Protein AF-A0A0C2H307-F1 (afdb_monomer_lite)

Organism: NCBI:txid51022

pLDDT: mean 78.3, std 20.63, range [37.03, 98.38]

Secondary structure (DSSP, 8-state):
------SSSS-----HHHHHHHHHHHHHHHHHHH--SSSS--EEEEE-SSS-EEEEE-TTGGGTS-HHHHHHHHHHHHHHHTTT-HHHHHHHHHHHHHHHHTTPPP-TTS-----GGG-S--------------TTSSSTT-TT------HHHHHHHHHHHHHHHHHHHHHHHHHHHHHHTTS-S---------

Foldseek 3Di:
DDDDPPPPPPPCPVVLVNVVVVQQVVLQVVCVVVVPDDQQQDKDWDDDLVHAIDMDGGPVLCVQQPPVNLVLLRVLLVVCSVVVNNVVSVVSSVVQSVCSVVVHDDDSPPPDPDDPPPPDDPPDPDDDPDPPPPPPVVPPPPVPDPDPPPPVVVVVVVVVVVVVVVVVVVVVVVVVCVVVVPPPPDPDDPDDDD

Radius of gyration: 28.11 Å; chains: 1; bounding box: 58×43×102 Å

Structure (mmCIF, N/CA/C/O backbone):
data_AF-A0A0C2H307-F1
#
_entry.id   AF-A0A0C2H307-F1
#
loop_
_atom_site.group_PDB
_atom_site.id
_atom_site.type_symbol
_atom_site.label_atom_id
_atom_site.label_alt_id
_atom_site.label_comp_id
_atom_site.label_asym_id
_atom_site.label_entity_id
_atom_site.label_seq_id
_atom_site.pdbx_PDB_ins_code
_atom_site.Cartn_x
_atom_site.Cartn_y
_atom_site.Cartn_z
_atom_site.occupancy
_atom_site.B_iso_or_equiv
_atom_site.auth_seq_id
_atom_site.auth_comp_id
_atom_site.auth_asym_id
_atom_site.auth_atom_id
_atom_site.pdbx_PDB_model_num
ATOM 1 N N . MET A 1 1 ? 17.566 -17.204 -50.836 1.00 41.00 1 MET A N 1
ATOM 2 C CA . MET A 1 1 ? 16.341 -16.483 -50.430 1.00 41.00 1 MET A CA 1
ATOM 3 C C . MET A 1 1 ? 16.545 -15.964 -49.011 1.00 41.00 1 MET A C 1
ATOM 5 O O . MET A 1 1 ? 16.668 -16.770 -48.102 1.00 41.00 1 MET A O 1
ATOM 9 N N . LYS A 1 2 ? 16.712 -14.645 -48.832 1.00 48.78 2 LYS A N 1
ATOM 10 C CA . LYS A 1 2 ? 16.877 -13.988 -47.522 1.00 48.78 2 LYS A CA 1
ATOM 11 C C . LYS A 1 2 ? 15.512 -13.445 -47.095 1.00 48.78 2 LYS A C 1
ATOM 13 O O . LYS A 1 2 ? 15.010 -12.527 -47.736 1.00 48.78 2 LYS A O 1
ATOM 18 N N . HIS A 1 3 ? 14.906 -14.026 -46.061 1.00 48.81 3 HIS A N 1
ATOM 19 C CA . HIS A 1 3 ? 13.667 -13.507 -45.484 1.00 48.81 3 HIS A CA 1
ATOM 20 C C . HIS A 1 3 ? 13.975 -12.272 -44.634 1.00 48.81 3 HIS A C 1
ATOM 22 O O . HIS A 1 3 ? 14.737 -12.325 -43.672 1.00 48.81 3 HIS A O 1
ATOM 28 N N . ASN A 1 4 ? 13.403 -11.147 -45.053 1.00 52.66 4 ASN A N 1
ATOM 29 C CA . ASN A 1 4 ? 13.568 -9.834 -44.454 1.00 52.66 4 ASN A CA 1
ATOM 30 C C . ASN A 1 4 ? 12.655 -9.739 -43.215 1.00 52.66 4 ASN A C 1
ATOM 32 O O . ASN A 1 4 ? 11.455 -9.504 -43.336 1.00 52.66 4 ASN A O 1
ATOM 36 N N . ALA A 1 5 ? 13.206 -9.988 -42.025 1.00 55.47 5 ALA A N 1
ATOM 37 C CA . ALA A 1 5 ? 12.484 -10.000 -40.746 1.00 55.47 5 ALA A CA 1
ATOM 38 C C . ALA A 1 5 ? 12.391 -8.605 -40.087 1.00 55.47 5 ALA A C 1
ATOM 40 O O . ALA A 1 5 ? 12.504 -8.473 -38.872 1.00 55.47 5 ALA A O 1
ATOM 41 N N . SER A 1 6 ? 12.214 -7.545 -40.878 1.00 56.59 6 SER A N 1
ATOM 42 C CA . SER A 1 6 ? 12.211 -6.149 -40.406 1.00 56.59 6 SER A CA 1
ATOM 43 C C . SER A 1 6 ? 10.823 -5.488 -40.386 1.00 56.59 6 SER A C 1
ATOM 45 O O . SER A 1 6 ? 10.706 -4.332 -39.993 1.00 56.59 6 SER A O 1
ATOM 47 N N . GLY A 1 7 ? 9.757 -6.210 -40.752 1.00 50.44 7 GLY A N 1
ATOM 48 C CA . GLY A 1 7 ? 8.417 -5.636 -40.948 1.00 50.44 7 GLY A CA 1
ATOM 49 C C . GLY A 1 7 ? 7.504 -5.520 -39.717 1.00 50.44 7 GLY A C 1
ATOM 50 O O . GLY A 1 7 ? 6.475 -4.862 -39.810 1.00 50.44 7 GLY A O 1
ATOM 51 N N . TRP A 1 8 ? 7.837 -6.120 -38.567 1.00 49.03 8 TRP A N 1
ATOM 52 C CA . TRP A 1 8 ? 6.886 -6.227 -37.439 1.00 49.03 8 TRP A CA 1
ATOM 53 C C . TRP A 1 8 ? 7.117 -5.248 -36.281 1.00 49.03 8 TRP A C 1
ATOM 55 O O . TRP A 1 8 ? 6.328 -5.218 -35.342 1.00 49.03 8 TRP A O 1
ATOM 65 N N . LYS A 1 9 ? 8.156 -4.404 -36.332 1.00 49.94 9 LYS A N 1
ATOM 66 C CA . LYS A 1 9 ? 8.445 -3.450 -35.242 1.00 49.94 9 LYS A CA 1
ATOM 67 C C . LYS A 1 9 ? 7.620 -2.154 -35.276 1.00 49.94 9 LYS A C 1
ATOM 69 O O . LYS A 1 9 ? 7.731 -1.366 -34.347 1.00 49.94 9 LYS A O 1
ATOM 74 N N . SER A 1 10 ? 6.801 -1.912 -36.302 1.00 49.22 10 SER A N 1
ATOM 75 C CA . SER A 1 10 ? 6.377 -0.539 -36.637 1.00 49.22 10 SER A CA 1
ATOM 76 C C . SER A 1 10 ? 4.890 -0.195 -36.447 1.00 49.22 10 SER A C 1
ATOM 78 O O . SER A 1 10 ? 4.431 0.782 -37.032 1.00 49.22 10 SER A O 1
ATOM 80 N N . TYR A 1 11 ? 4.134 -0.933 -35.624 1.00 48.53 11 TYR A N 1
ATOM 81 C CA . TYR A 1 11 ? 2.743 -0.556 -35.292 1.00 48.53 11 TYR A CA 1
ATOM 82 C C . TYR A 1 11 ? 2.396 -0.556 -33.799 1.00 48.53 11 TYR A C 1
ATOM 84 O O . TYR A 1 11 ? 1.239 -0.364 -33.443 1.00 48.53 11 TYR A O 1
ATOM 92 N N . PHE A 1 12 ? 3.382 -0.661 -32.905 1.00 53.06 12 PHE A N 1
ATOM 93 C CA . PHE A 1 12 ? 3.193 -0.231 -31.518 1.00 53.06 12 PHE A CA 1
ATOM 94 C C . PHE A 1 12 ? 3.571 1.251 -31.401 1.00 53.06 12 PHE A C 1
ATOM 96 O O . PHE A 1 12 ? 4.544 1.616 -30.746 1.00 53.06 12 PHE A O 1
ATOM 103 N N . PHE A 1 13 ? 2.766 2.134 -32.004 1.00 51.34 13 PHE A N 1
ATOM 104 C CA . PHE A 1 13 ? 2.576 3.467 -31.425 1.00 51.34 13 PHE A CA 1
ATOM 105 C C . PHE A 1 13 ? 1.814 3.250 -30.117 1.00 51.34 13 PHE A C 1
ATOM 107 O O . PHE A 1 13 ? 0.593 3.342 -30.028 1.00 51.34 13 PHE A O 1
ATOM 114 N N . ARG A 1 14 ? 2.578 2.807 -29.124 1.00 61.28 14 ARG A N 1
ATOM 115 C CA . ARG A 1 14 ? 2.173 2.522 -27.764 1.00 61.28 14 ARG A CA 1
ATOM 116 C C . ARG A 1 14 ? 1.764 3.867 -27.173 1.00 61.28 14 ARG A C 1
ATOM 118 O O . ARG A 1 14 ? 2.613 4.635 -26.731 1.00 61.28 14 ARG A O 1
ATOM 125 N N . ASN A 1 15 ? 0.480 4.206 -27.279 1.00 81.69 15 ASN A N 1
ATOM 126 C CA . ASN A 1 15 ? -0.050 5.423 -26.684 1.00 81.69 15 ASN A CA 1
ATOM 127 C C . ASN A 1 15 ? 0.291 5.363 -25.188 1.00 81.69 15 ASN A C 1
ATOM 129 O O . ASN A 1 15 ? -0.176 4.457 -24.495 1.00 81.69 15 ASN A O 1
ATOM 133 N N . LYS A 1 16 ? 1.158 6.264 -24.711 1.00 81.94 16 LYS A N 1
ATOM 134 C CA . LYS A 1 16 ? 1.668 6.238 -23.331 1.00 81.94 16 LYS A CA 1
ATOM 135 C C . LYS A 1 16 ? 0.526 6.203 -22.316 1.00 81.94 16 LYS A C 1
ATOM 137 O O . LYS A 1 16 ? 0.621 5.497 -21.316 1.00 81.94 16 LYS A O 1
ATOM 142 N N . ASP A 1 17 ? -0.592 6.852 -22.636 1.00 85.00 17 ASP A N 1
ATOM 143 C CA . ASP A 1 17 ? -1.797 6.821 -21.813 1.00 85.00 17 ASP A CA 1
ATOM 144 C C . ASP A 1 17 ? -2.400 5.420 -21.709 1.00 85.00 17 ASP A C 1
ATOM 146 O O . ASP A 1 17 ? -2.776 4.995 -20.623 1.00 85.00 17 ASP A O 1
ATOM 150 N N . THR A 1 18 ? -2.435 4.658 -22.805 1.00 87.31 18 THR A N 1
ATOM 151 C CA . THR A 1 18 ? -2.966 3.283 -22.788 1.00 87.31 18 THR A CA 1
ATOM 152 C C . THR A 1 18 ? -2.103 2.333 -21.965 1.00 87.31 18 THR A C 1
ATOM 154 O O . THR A 1 18 ? -2.646 1.483 -21.266 1.00 87.31 18 THR A O 1
ATOM 157 N N . VAL A 1 19 ? -0.776 2.496 -21.991 1.00 86.06 19 VAL A N 1
ATOM 158 C CA . VAL A 1 19 ? 0.138 1.702 -21.149 1.00 86.06 19 VAL A CA 1
ATOM 159 C C . VAL A 1 19 ? -0.054 2.050 -19.691 1.00 86.06 19 VAL A C 1
ATOM 161 O O . VAL A 1 19 ? -0.173 1.153 -18.867 1.00 86.06 19 VAL A O 1
ATOM 164 N N . ARG A 1 20 ? -0.121 3.349 -19.389 1.00 86.44 20 ARG A N 1
ATOM 165 C CA . ARG A 1 20 ? -0.337 3.841 -18.034 1.00 86.44 20 ARG A CA 1
ATOM 166 C C . ARG A 1 20 ? -1.638 3.289 -17.457 1.00 86.44 20 ARG A C 1
ATOM 168 O O . ARG A 1 20 ? -1.602 2.690 -16.392 1.00 86.44 20 ARG A O 1
ATOM 175 N N . ILE A 1 21 ? -2.743 3.405 -18.194 1.00 90.31 21 ILE A N 1
ATOM 176 C CA . ILE A 1 21 ? -4.053 2.887 -17.775 1.00 90.31 21 ILE A CA 1
ATOM 177 C C . ILE A 1 21 ? -4.007 1.364 -17.595 1.00 90.31 21 ILE A C 1
ATOM 179 O O . ILE A 1 21 ? -4.555 0.838 -16.628 1.00 90.31 21 ILE A O 1
ATOM 183 N N . ALA A 1 22 ? -3.348 0.637 -18.503 1.00 91.12 22 ALA A N 1
ATOM 184 C CA . ALA A 1 22 ? -3.227 -0.815 -18.401 1.00 91.12 22 ALA A CA 1
ATOM 185 C C . ALA A 1 22 ? -2.402 -1.245 -17.179 1.00 91.12 22 ALA A C 1
ATOM 187 O O . ALA A 1 22 ? -2.788 -2.186 -16.488 1.00 91.12 22 ALA A O 1
ATOM 188 N N . ALA A 1 23 ? -1.294 -0.559 -16.899 1.00 91.12 23 ALA A N 1
ATOM 189 C CA . ALA A 1 23 ? -0.432 -0.837 -15.758 1.00 91.12 23 ALA A CA 1
ATOM 190 C C . ALA A 1 23 ? -1.103 -0.484 -14.424 1.00 91.12 23 ALA A C 1
ATOM 192 O O . ALA A 1 23 ? -1.032 -1.272 -13.485 1.00 91.12 23 ALA A O 1
ATOM 193 N N . GLU A 1 24 ? -1.819 0.639 -14.362 1.00 92.00 24 GLU A N 1
ATOM 194 C CA . GLU A 1 24 ? -2.647 1.027 -13.215 1.00 92.00 24 GLU A CA 1
ATOM 195 C C . GLU A 1 2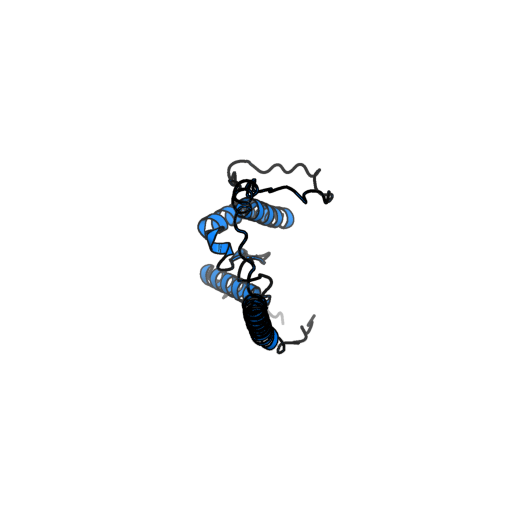4 ? -3.736 -0.022 -12.952 1.00 92.00 24 GLU A C 1
ATOM 197 O O . GLU A 1 24 ? -3.804 -0.598 -11.867 1.00 92.00 24 GLU A O 1
ATOM 202 N N . THR A 1 25 ? -4.498 -0.388 -13.990 1.00 94.56 25 THR A N 1
ATOM 203 C CA . THR A 1 25 ? -5.535 -1.431 -13.903 1.00 94.56 25 THR A CA 1
ATOM 204 C C . THR A 1 25 ? -4.949 -2.774 -13.461 1.00 94.56 25 THR A C 1
ATOM 206 O O . THR A 1 25 ? -5.569 -3.513 -12.691 1.00 94.56 25 THR A O 1
ATOM 209 N N . PHE A 1 26 ? -3.755 -3.116 -13.951 1.00 94.56 26 PHE A N 1
ATOM 210 C CA . PHE A 1 26 ? -3.048 -4.331 -13.569 1.00 94.56 26 PHE A CA 1
ATOM 211 C C . PHE A 1 26 ? -2.627 -4.300 -12.098 1.00 94.56 26 PHE A C 1
ATOM 213 O O . PHE A 1 26 ? -2.888 -5.270 -11.384 1.00 94.56 26 PHE A O 1
ATOM 220 N N . ALA A 1 27 ? -2.024 -3.203 -11.635 1.00 95.38 27 ALA A N 1
ATOM 221 C CA . ALA A 1 27 ? -1.602 -3.033 -10.250 1.00 95.38 27 ALA A CA 1
ATOM 222 C C . ALA A 1 27 ? -2.801 -3.104 -9.291 1.00 95.38 27 ALA A C 1
ATOM 224 O O . ALA A 1 27 ? -2.756 -3.852 -8.314 1.00 95.38 27 ALA A O 1
ATOM 225 N N . ASP A 1 28 ? -3.904 -2.428 -9.616 1.00 95.44 28 ASP A N 1
ATOM 226 C CA . ASP A 1 28 ? -5.144 -2.475 -8.836 1.00 95.44 28 ASP A CA 1
ATOM 227 C C . ASP A 1 28 ? -5.734 -3.884 -8.780 1.00 95.44 28 ASP A C 1
ATOM 229 O O . ASP A 1 28 ? -6.050 -4.399 -7.704 1.00 95.44 28 ASP A O 1
ATOM 233 N N . SER A 1 29 ? -5.826 -4.549 -9.934 1.00 96.19 29 SER A N 1
ATOM 234 C CA . SER A 1 29 ? -6.320 -5.926 -10.014 1.00 96.19 29 SER A CA 1
ATOM 235 C C . SER A 1 29 ? -5.439 -6.885 -9.213 1.00 96.19 29 SER A C 1
ATOM 237 O O . SER A 1 29 ? -5.943 -7.804 -8.568 1.00 96.19 29 SER A O 1
ATOM 239 N N . LEU A 1 30 ? -4.118 -6.696 -9.253 1.00 95.44 30 LEU A N 1
ATOM 240 C CA . LEU A 1 30 ? -3.167 -7.528 -8.527 1.00 95.44 30 LEU A CA 1
ATOM 241 C C . LEU A 1 30 ? -3.275 -7.303 -7.017 1.00 95.44 30 LEU A C 1
ATOM 243 O O . LEU A 1 30 ? -3.316 -8.283 -6.274 1.00 95.44 30 LEU A O 1
ATOM 247 N N . ARG A 1 31 ? -3.385 -6.048 -6.565 1.00 95.75 31 ARG A N 1
ATOM 248 C CA . ARG A 1 31 ? -3.567 -5.704 -5.149 1.00 95.75 31 ARG A CA 1
ATOM 249 C C . ARG A 1 31 ? -4.846 -6.331 -4.596 1.00 95.75 31 ARG A C 1
ATOM 251 O O . ARG A 1 31 ? -4.788 -7.072 -3.617 1.00 95.75 31 ARG A O 1
ATOM 258 N N . GLN A 1 32 ? -5.970 -6.138 -5.291 1.00 93.75 32 GLN A N 1
ATOM 259 C CA . GLN A 1 32 ? -7.265 -6.710 -4.904 1.00 93.75 32 GLN A CA 1
ATOM 260 C C . GLN A 1 32 ? -7.231 -8.241 -4.828 1.00 93.75 32 GLN A C 1
ATOM 262 O O . GLN A 1 32 ? -7.809 -8.826 -3.918 1.00 93.75 32 GLN A O 1
ATOM 267 N N . ARG A 1 33 ? -6.533 -8.904 -5.760 1.00 93.12 33 ARG A N 1
ATOM 268 C CA . ARG A 1 33 ? -6.399 -10.371 -5.762 1.00 93.12 33 ARG A CA 1
ATOM 269 C C . ARG A 1 33 ? -5.494 -10.894 -4.659 1.00 93.12 33 ARG A C 1
ATOM 271 O O . ARG A 1 33 ? -5.739 -11.982 -4.150 1.00 93.12 33 ARG A O 1
ATOM 278 N N . GLN A 1 34 ? -4.423 -10.174 -4.335 1.00 91.62 34 GLN A N 1
ATOM 279 C CA . GLN A 1 34 ? -3.518 -10.584 -3.265 1.00 91.62 34 GLN A CA 1
ATOM 280 C C . GLN A 1 34 ? -4.141 -10.378 -1.883 1.00 91.62 34 GLN A C 1
ATOM 282 O O . GLN A 1 34 ? -3.778 -11.117 -0.971 1.00 91.62 34 GLN A O 1
ATOM 287 N N . SER A 1 35 ? -5.049 -9.400 -1.746 1.00 89.00 35 SER A N 1
ATOM 288 C CA . SER A 1 35 ? -5.808 -9.102 -0.525 1.00 89.00 35 SER A CA 1
ATOM 289 C C . SER A 1 35 ? -4.932 -9.150 0.736 1.00 89.00 35 SER A C 1
ATOM 291 O O . SER A 1 35 ? -5.270 -9.811 1.721 1.00 89.00 35 SER A O 1
ATOM 293 N N . ARG A 1 36 ? -3.757 -8.506 0.685 1.00 89.75 36 ARG A N 1
ATOM 294 C CA . ARG A 1 36 ? -2.763 -8.578 1.769 1.00 89.75 36 ARG A CA 1
ATOM 295 C C . ARG A 1 36 ? -3.093 -7.649 2.931 1.00 89.75 36 ARG A C 1
ATOM 297 O O . ARG A 1 36 ? -2.684 -7.946 4.051 1.00 89.75 36 ARG A O 1
ATOM 304 N N . GLY A 1 37 ? -3.807 -6.558 2.668 1.00 86.38 37 GLY A N 1
ATOM 305 C CA . GLY A 1 37 ? -4.280 -5.635 3.696 1.00 86.38 37 GLY A CA 1
ATOM 306 C C . GLY A 1 37 ? -5.459 -6.176 4.501 1.00 86.38 37 GLY A C 1
ATOM 307 O O . GLY A 1 37 ? -6.305 -6.913 3.990 1.00 86.38 37 GLY A O 1
ATOM 308 N N . GLN A 1 38 ? -5.549 -5.762 5.763 1.00 88.31 38 GLN A N 1
ATOM 309 C CA . GLN A 1 38 ? -6.756 -5.902 6.568 1.00 88.31 38 GLN A CA 1
ATOM 310 C C . GLN A 1 38 ? -7.562 -4.609 6.448 1.00 88.31 38 GLN A C 1
ATOM 312 O O . GLN A 1 38 ? -7.144 -3.556 6.909 1.00 88.31 38 GLN A O 1
ATOM 317 N N . CYS A 1 39 ? -8.760 -4.688 5.867 1.00 89.31 39 CYS A N 1
ATOM 318 C CA . CYS A 1 39 ? -9.621 -3.519 5.644 1.00 89.31 39 CYS A CA 1
ATOM 319 C C . CYS A 1 39 ? -9.079 -2.512 4.613 1.00 89.31 39 CYS A C 1
ATOM 321 O O . CYS A 1 39 ? -9.347 -1.322 4.750 1.00 89.31 39 CYS A O 1
ATOM 323 N N . ASP A 1 40 ? -8.396 -2.979 3.560 1.00 91.12 40 ASP A N 1
ATOM 324 C CA . ASP A 1 40 ? -7.944 -2.113 2.455 1.00 91.12 40 ASP A CA 1
ATOM 325 C C . ASP A 1 40 ? -6.936 -1.038 2.931 1.00 91.12 40 ASP A C 1
ATOM 327 O O . ASP A 1 40 ? -6.970 0.121 2.505 1.00 91.12 40 ASP A O 1
ATOM 331 N N . ASP A 1 41 ? -6.072 -1.433 3.874 1.00 93.56 41 ASP A N 1
ATOM 332 C CA . ASP A 1 41 ? -4.955 -0.670 4.449 1.00 93.56 41 ASP A CA 1
ATOM 333 C C . ASP A 1 41 ? -3.596 -1.030 3.816 1.00 93.56 41 ASP A C 1
ATOM 335 O O . ASP A 1 41 ? -2.536 -0.680 4.336 1.00 93.56 41 ASP A O 1
ATOM 339 N N . ASP A 1 42 ? -3.615 -1.723 2.676 1.00 94.81 42 ASP A N 1
ATOM 340 C CA . ASP A 1 42 ? -2.423 -2.082 1.922 1.00 94.81 42 ASP A CA 1
ATOM 341 C C . ASP A 1 42 ? -2.088 -1.064 0.825 1.00 94.81 42 ASP A C 1
ATOM 343 O O . ASP A 1 42 ? -2.842 -0.142 0.495 1.00 94.81 42 ASP A O 1
ATOM 347 N N . LEU A 1 43 ? -0.889 -1.229 0.277 1.00 96.44 43 LEU A N 1
ATOM 348 C CA . LEU A 1 43 ? -0.440 -0.595 -0.950 1.00 96.44 43 LEU A CA 1
ATOM 349 C C . LEU A 1 43 ? 0.417 -1.586 -1.734 1.00 96.44 43 LEU A C 1
ATOM 351 O O . LEU A 1 43 ? 1.064 -2.461 -1.154 1.00 96.44 43 LEU A O 1
ATOM 355 N N . LEU A 1 44 ? 0.433 -1.439 -3.053 1.00 96.94 44 LEU A N 1
ATOM 356 C CA . LEU A 1 44 ? 1.235 -2.252 -3.956 1.00 96.94 44 LEU A CA 1
ATOM 357 C C . LEU A 1 44 ? 2.058 -1.334 -4.856 1.00 96.94 44 LEU A C 1
ATOM 359 O O . LEU A 1 44 ? 1.488 -0.536 -5.594 1.00 96.94 44 LEU A O 1
ATOM 363 N N . ILE A 1 45 ? 3.380 -1.496 -4.831 1.00 96.50 45 ILE A N 1
ATOM 364 C CA . ILE A 1 45 ? 4.291 -0.857 -5.786 1.00 96.50 45 ILE A CA 1
ATOM 365 C C . ILE A 1 45 ? 4.538 -1.849 -6.925 1.00 96.50 45 ILE A C 1
ATOM 367 O O . ILE A 1 45 ? 5.031 -2.956 -6.700 1.00 96.50 45 ILE A O 1
ATOM 371 N N . PHE A 1 46 ? 4.181 -1.458 -8.141 1.00 95.25 46 PHE A N 1
ATOM 372 C CA . PHE A 1 46 ? 4.415 -2.199 -9.370 1.00 95.25 46 PHE A CA 1
ATOM 373 C C . PHE A 1 46 ? 5.472 -1.473 -10.205 1.00 95.25 46 PHE A C 1
ATOM 375 O O . PHE A 1 46 ? 5.287 -0.320 -10.581 1.00 95.25 46 PHE A O 1
ATOM 382 N N . LEU A 1 47 ? 6.578 -2.156 -10.498 1.00 94.19 47 LEU A N 1
ATOM 383 C CA . LEU A 1 47 ? 7.678 -1.630 -11.302 1.00 94.19 47 LEU A CA 1
ATOM 384 C C . LEU A 1 47 ? 7.765 -2.404 -12.621 1.00 94.19 47 LEU A C 1
ATOM 386 O O . LEU A 1 47 ? 7.889 -3.630 -12.610 1.00 94.19 47 LEU A O 1
ATOM 390 N N . SER A 1 48 ? 7.748 -1.682 -13.742 1.00 90.94 48 SER A N 1
ATOM 391 C CA . SER A 1 48 ? 8.135 -2.206 -15.054 1.00 90.94 48 SER A CA 1
ATOM 392 C C . SER A 1 48 ? 9.529 -1.694 -15.397 1.00 90.94 48 SER A C 1
ATOM 394 O O . SER A 1 48 ? 9.756 -0.490 -15.352 1.00 90.94 48 SER A O 1
ATOM 396 N N . ALA A 1 49 ? 10.449 -2.592 -15.757 1.00 84.56 49 ALA A N 1
ATOM 397 C CA . ALA A 1 49 ? 11.824 -2.217 -16.100 1.00 84.56 49 ALA A CA 1
ATOM 398 C C . ALA A 1 49 ? 11.908 -1.290 -17.329 1.00 84.56 49 ALA A C 1
ATOM 400 O O . ALA A 1 49 ? 12.821 -0.481 -17.418 1.00 84.56 49 ALA A O 1
ATOM 401 N N . ASP A 1 50 ? 10.950 -1.392 -18.255 1.00 80.94 50 ASP A N 1
ATOM 402 C CA . ASP A 1 50 ? 10.985 -0.663 -19.531 1.00 80.94 50 ASP A CA 1
ATOM 403 C C . ASP A 1 50 ? 10.143 0.622 -19.539 1.00 80.94 50 ASP A C 1
ATOM 405 O O . ASP A 1 50 ? 10.284 1.447 -20.441 1.00 80.94 50 ASP A O 1
ATOM 409 N N . ASP A 1 51 ? 9.216 0.765 -18.591 1.00 76.50 51 ASP A N 1
ATOM 410 C CA . ASP A 1 51 ? 8.224 1.838 -18.607 1.00 76.50 51 ASP A CA 1
ATOM 411 C C . ASP A 1 51 ? 8.388 2.713 -17.352 1.00 76.50 51 ASP A C 1
ATOM 413 O O . ASP A 1 51 ? 9.309 3.523 -17.269 1.00 76.50 51 ASP A O 1
ATOM 417 N N . HIS A 1 52 ? 7.494 2.563 -16.375 1.00 85.31 52 HIS A N 1
ATOM 418 C CA . HIS A 1 52 ? 7.408 3.412 -15.193 1.00 85.31 52 HIS A CA 1
ATOM 419 C C . HIS A 1 52 ? 7.064 2.590 -13.946 1.00 85.31 52 HIS A C 1
ATOM 421 O O . HIS A 1 52 ? 6.908 1.365 -13.987 1.00 85.31 52 HIS A O 1
ATOM 427 N N . THR A 1 53 ? 6.963 3.290 -12.820 1.00 93.19 53 THR A N 1
ATOM 428 C CA . THR A 1 53 ? 6.526 2.722 -11.545 1.00 93.19 53 THR A CA 1
ATOM 429 C C . THR A 1 53 ? 5.114 3.198 -11.249 1.00 93.19 53 THR A C 1
ATOM 431 O O . THR A 1 53 ? 4.784 4.359 -11.485 1.00 93.19 53 THR A O 1
ATOM 434 N N . TRP A 1 54 ? 4.279 2.309 -10.726 1.00 94.56 54 TRP A N 1
ATOM 435 C CA . TRP A 1 54 ? 2.901 2.599 -10.347 1.00 94.56 54 TRP A CA 1
ATOM 436 C C . TRP A 1 54 ? 2.647 2.133 -8.924 1.00 94.56 54 TRP A C 1
ATOM 438 O O . TRP A 1 54 ? 3.107 1.065 -8.525 1.00 94.56 54 TRP A O 1
ATOM 448 N N . THR A 1 55 ? 1.869 2.905 -8.174 1.00 96.88 55 THR A N 1
ATOM 449 C CA . THR A 1 55 ? 1.486 2.555 -6.806 1.00 96.88 55 THR A CA 1
ATOM 450 C C . THR A 1 55 ? -0.031 2.458 -6.722 1.00 96.88 55 THR A C 1
ATOM 452 O O . THR A 1 55 ? -0.725 3.451 -6.915 1.00 96.88 55 THR A O 1
ATOM 455 N N . SER A 1 56 ? -0.546 1.267 -6.420 1.00 97.00 56 SER A N 1
ATOM 456 C CA . SER A 1 56 ? -1.959 1.049 -6.097 1.00 97.00 56 SER A CA 1
ATOM 457 C C . SER A 1 56 ? -2.163 1.185 -4.591 1.00 97.00 56 SER A C 1
ATOM 459 O O . SER A 1 56 ? -1.406 0.606 -3.808 1.00 97.00 56 SER A O 1
ATOM 461 N N . LEU A 1 57 ? -3.187 1.931 -4.179 1.00 96.75 57 LEU A N 1
ATOM 462 C CA . LEU A 1 57 ? -3.510 2.176 -2.775 1.00 96.75 57 LEU A CA 1
ATOM 463 C C . LEU A 1 57 ? -4.848 1.542 -2.392 1.00 96.75 57 LEU A C 1
ATOM 465 O O . LEU A 1 57 ? -5.819 1.593 -3.152 1.00 96.75 57 LEU A O 1
ATOM 469 N N . GLY A 1 58 ? -4.919 0.997 -1.180 1.00 95.69 58 GLY A N 1
ATOM 470 C CA . GLY A 1 58 ? -6.183 0.700 -0.520 1.00 95.69 58 GLY A CA 1
ATOM 471 C C . GLY A 1 58 ? -6.919 1.969 -0.072 1.00 95.69 58 GLY A C 1
ATOM 472 O O . GLY A 1 58 ? -6.318 3.025 0.152 1.00 95.69 58 GLY A O 1
ATOM 473 N N . ALA A 1 59 ? -8.242 1.889 0.055 1.00 93.94 59 ALA A N 1
ATOM 474 C CA . ALA A 1 59 ? -9.117 3.006 0.397 1.00 93.94 59 ALA A CA 1
ATOM 475 C C . ALA A 1 59 ? -8.818 3.624 1.772 1.00 93.94 59 ALA A C 1
ATOM 477 O O . ALA A 1 59 ? -9.083 4.813 1.974 1.00 93.94 59 ALA A O 1
ATOM 478 N N . VAL A 1 60 ? -8.282 2.852 2.725 1.00 93.12 60 VAL A N 1
ATOM 479 C CA . VAL A 1 60 ? -7.846 3.389 4.024 1.00 93.12 60 VAL A CA 1
ATOM 480 C C . VAL A 1 60 ? -6.507 4.101 3.870 1.00 93.12 60 VAL A C 1
ATOM 482 O O . VAL A 1 60 ? -6.376 5.246 4.302 1.00 93.12 60 VAL A O 1
ATOM 485 N N . THR A 1 61 ? -5.549 3.479 3.183 1.00 94.62 61 THR A N 1
ATOM 486 C CA . THR A 1 61 ? -4.215 4.039 2.919 1.00 94.62 61 THR A CA 1
ATOM 487 C C . THR A 1 61 ? -4.283 5.358 2.149 1.00 94.62 61 THR A C 1
ATOM 489 O O . THR A 1 61 ? -3.560 6.300 2.474 1.00 94.62 61 THR A O 1
ATOM 492 N N . LYS A 1 62 ? -5.214 5.478 1.192 1.00 95.75 62 LYS A N 1
ATOM 493 C CA . LYS A 1 62 ? -5.437 6.687 0.378 1.00 95.75 62 LYS A CA 1
ATOM 494 C C . LYS A 1 62 ? -5.799 7.937 1.196 1.00 95.75 62 LYS A C 1
ATOM 496 O O . LYS A 1 62 ? -5.665 9.058 0.715 1.00 95.75 62 LYS A O 1
ATOM 501 N N . ARG A 1 63 ? -6.228 7.774 2.453 1.00 92.69 63 ARG A N 1
ATOM 502 C CA . ARG A 1 63 ? -6.476 8.898 3.377 1.00 92.69 63 ARG A CA 1
ATOM 503 C C . ARG A 1 63 ? -5.189 9.537 3.898 1.00 92.69 63 ARG A C 1
ATOM 505 O O . ARG A 1 63 ? -5.218 10.693 4.304 1.00 92.69 63 ARG A O 1
ATOM 512 N N . TYR A 1 64 ? -4.095 8.779 3.909 1.00 93.69 64 TYR A N 1
ATOM 513 C CA . TYR A 1 64 ? -2.778 9.210 4.379 1.00 93.69 64 TYR A CA 1
ATOM 514 C C . TYR A 1 64 ? -1.833 9.503 3.212 1.00 93.69 64 TYR A C 1
ATOM 516 O O . TYR A 1 64 ? -1.030 10.429 3.279 1.00 93.69 64 TYR A O 1
ATOM 524 N N . LEU A 1 65 ? -1.951 8.729 2.131 1.00 95.75 65 LEU A N 1
ATOM 525 C CA . LEU A 1 65 ? -1.190 8.888 0.898 1.00 95.75 65 LEU A CA 1
ATOM 526 C C . LEU A 1 65 ? -2.128 9.398 -0.199 1.00 95.75 65 LEU A C 1
ATOM 528 O O . LEU A 1 65 ? -2.830 8.610 -0.829 1.00 95.75 65 LEU A O 1
ATOM 532 N N . SER A 1 66 ? -2.170 10.715 -0.411 1.00 94.56 66 SER A N 1
ATOM 533 C CA . SER A 1 66 ? -2.926 11.287 -1.529 1.00 94.56 66 SER A CA 1
ATOM 534 C C . SER A 1 66 ? -2.244 10.989 -2.86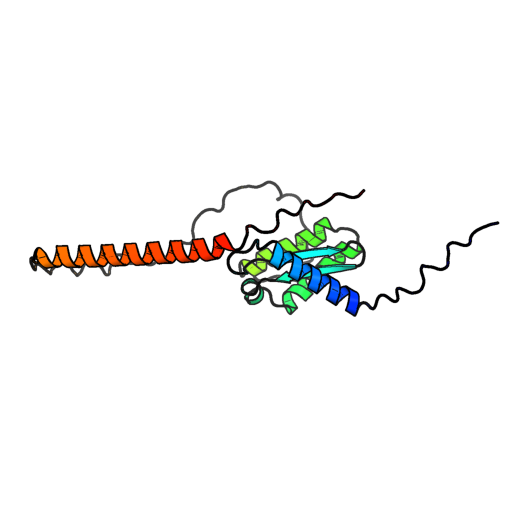7 1.00 94.56 66 SER A C 1
ATOM 536 O O . SER A 1 66 ? -1.032 10.761 -2.924 1.00 94.56 66 SER A O 1
ATOM 538 N N . ASP A 1 67 ? -3.014 11.040 -3.956 1.00 93.06 67 ASP A N 1
ATOM 539 C CA . ASP A 1 67 ? -2.497 10.807 -5.311 1.00 93.06 67 ASP A CA 1
ATOM 540 C C . ASP A 1 67 ? -1.366 11.805 -5.664 1.00 93.06 67 ASP A C 1
ATOM 542 O O . ASP A 1 67 ? -0.393 11.436 -6.325 1.00 93.06 67 ASP A O 1
ATOM 546 N N . ASP A 1 68 ? -1.425 13.035 -5.135 1.00 92.88 68 ASP A N 1
ATOM 547 C CA . ASP A 1 68 ? -0.373 14.053 -5.282 1.00 92.88 68 ASP A CA 1
ATOM 548 C C . ASP A 1 68 ? 0.933 13.642 -4.588 1.00 92.88 68 ASP A C 1
ATOM 550 O O . ASP A 1 68 ? 2.020 13.771 -5.154 1.00 92.88 68 ASP A O 1
ATOM 554 N N . VAL A 1 69 ? 0.837 13.110 -3.364 1.00 94.31 69 VAL A N 1
ATOM 555 C CA . VAL A 1 69 ? 1.998 12.650 -2.590 1.00 94.31 69 VAL A CA 1
ATOM 556 C C . VAL A 1 69 ? 2.625 11.425 -3.248 1.00 94.31 69 VAL A C 1
ATOM 558 O O . VAL A 1 69 ? 3.847 11.352 -3.376 1.00 94.31 69 VAL A O 1
ATOM 561 N N . VAL A 1 70 ? 1.802 10.484 -3.718 1.00 95.44 70 VAL A N 1
ATOM 562 C CA . VAL A 1 70 ? 2.274 9.326 -4.488 1.00 95.44 70 VAL A CA 1
ATOM 563 C C . VAL A 1 70 ? 3.003 9.776 -5.748 1.00 95.44 70 VAL A C 1
ATOM 565 O O . VAL A 1 70 ? 4.094 9.273 -6.017 1.00 95.44 70 VAL A O 1
ATOM 568 N N . SER A 1 71 ? 2.443 10.736 -6.484 1.00 93.69 71 SER A N 1
ATOM 569 C CA . SER A 1 71 ? 3.047 11.269 -7.708 1.00 93.69 71 SER A CA 1
ATOM 570 C C . SER A 1 71 ? 4.386 11.955 -7.427 1.00 93.69 71 SER A C 1
ATOM 572 O O . SER A 1 71 ? 5.354 11.717 -8.146 1.00 93.69 71 SER A O 1
ATOM 574 N N . ALA A 1 72 ? 4.485 12.734 -6.345 1.00 93.81 72 ALA A N 1
ATOM 575 C CA . ALA A 1 72 ? 5.730 13.388 -5.938 1.00 93.81 72 ALA A CA 1
ATOM 576 C C . ALA A 1 72 ? 6.823 12.381 -5.537 1.00 93.81 72 ALA A C 1
ATOM 578 O O . ALA A 1 72 ? 7.961 12.484 -5.992 1.00 93.81 72 ALA A O 1
ATOM 579 N N . VAL A 1 73 ? 6.479 11.374 -4.724 1.00 94.94 73 VAL A N 1
ATOM 580 C CA . VAL A 1 73 ? 7.418 10.305 -4.340 1.00 94.94 73 VAL A CA 1
ATOM 581 C C . VAL A 1 73 ? 7.868 9.513 -5.568 1.00 94.94 73 VAL A C 1
ATOM 583 O O . VAL A 1 73 ? 9.053 9.219 -5.707 1.00 94.94 73 VAL A O 1
ATOM 586 N N . THR A 1 74 ? 6.945 9.205 -6.481 1.00 94.75 74 THR A N 1
ATOM 587 C CA . THR A 1 74 ? 7.255 8.471 -7.715 1.00 94.75 74 THR A CA 1
ATOM 588 C C . THR A 1 74 ? 8.192 9.279 -8.610 1.00 94.75 74 THR A C 1
ATOM 590 O O . THR A 1 74 ? 9.214 8.749 -9.032 1.00 94.75 74 THR A O 1
ATOM 593 N N . SER A 1 75 ? 7.921 10.571 -8.819 1.00 93.56 75 SER A N 1
ATOM 594 C CA . SER A 1 75 ? 8.775 11.443 -9.638 1.00 93.56 75 SER A CA 1
ATOM 595 C C . SER A 1 75 ? 10.188 11.596 -9.063 1.00 93.56 75 SER A C 1
ATOM 597 O O . SER A 1 75 ? 11.169 11.589 -9.799 1.00 93.56 75 SER A O 1
ATOM 599 N N . ASN A 1 76 ? 10.336 11.643 -7.738 1.00 93.50 76 ASN A N 1
ATOM 600 C CA . ASN A 1 76 ? 11.665 11.645 -7.126 1.00 93.50 76 ASN A CA 1
ATOM 601 C C . ASN A 1 76 ? 12.395 10.302 -7.303 1.00 93.50 76 ASN A C 1
ATOM 603 O O . ASN A 1 76 ? 13.610 10.279 -7.525 1.00 93.50 76 ASN A O 1
ATOM 607 N N . ALA A 1 77 ? 11.661 9.188 -7.231 1.00 94.69 77 ALA A N 1
ATOM 608 C CA . ALA A 1 77 ? 12.204 7.852 -7.454 1.00 94.69 77 ALA A CA 1
ATOM 609 C C . ALA A 1 77 ? 12.663 7.635 -8.908 1.00 94.69 77 ALA A C 1
ATOM 611 O O . ALA A 1 77 ? 13.632 6.910 -9.131 1.00 94.69 77 ALA A O 1
ATOM 612 N N . GLU A 1 78 ? 12.035 8.303 -9.886 1.00 93.00 78 GLU A N 1
ATOM 613 C CA . GLU A 1 78 ? 12.420 8.237 -11.307 1.00 93.00 78 GLU A CA 1
ATOM 614 C C . GLU A 1 78 ? 13.896 8.576 -11.528 1.00 93.00 78 GLU A C 1
ATOM 616 O O . GLU A 1 78 ? 14.553 7.908 -12.319 1.00 93.00 78 GLU A O 1
ATOM 621 N N . SER A 1 79 ? 14.466 9.499 -10.747 1.00 93.25 79 SER A N 1
ATOM 622 C CA . SER A 1 79 ? 15.894 9.839 -10.839 1.00 93.25 79 SER A CA 1
ATOM 623 C C . SER A 1 79 ? 16.849 8.671 -10.535 1.00 93.25 79 SER A C 1
ATOM 625 O O . SER A 1 79 ? 18.001 8.679 -10.981 1.00 93.25 79 SER A O 1
ATOM 627 N N . TYR A 1 80 ? 16.397 7.670 -9.770 1.00 94.12 80 TYR A N 1
ATOM 628 C CA . TYR A 1 80 ? 17.130 6.424 -9.534 1.00 94.12 80 TYR A CA 1
ATOM 629 C C . TYR A 1 80 ? 16.896 5.428 -10.671 1.00 94.12 80 TYR A C 1
ATOM 631 O O . TYR A 1 80 ? 17.841 4.794 -11.135 1.00 94.12 80 TYR A O 1
ATOM 639 N N . PHE A 1 81 ? 15.659 5.329 -11.163 1.00 93.69 81 PHE A N 1
ATOM 640 C CA . PHE A 1 81 ? 15.305 4.430 -12.264 1.00 93.69 81 PHE A CA 1
ATOM 641 C C . PHE A 1 81 ? 15.977 4.823 -13.584 1.00 93.69 81 PHE A C 1
ATOM 643 O O . PHE A 1 81 ? 16.457 3.949 -14.298 1.00 93.69 81 PHE A O 1
ATOM 650 N N . GLU A 1 82 ? 16.131 6.120 -13.863 1.00 92.44 82 GLU A N 1
ATOM 651 C CA . GLU A 1 82 ? 16.895 6.630 -15.012 1.00 92.44 82 GLU A CA 1
ATOM 652 C C . GLU A 1 82 ? 18.376 6.217 -14.985 1.00 92.44 82 GLU A C 1
ATOM 654 O O . GLU A 1 82 ? 19.026 6.159 -16.027 1.00 92.44 82 GLU A O 1
ATOM 659 N N . LYS A 1 83 ? 18.916 5.911 -13.798 1.00 94.75 83 LYS A N 1
ATOM 660 C CA . LYS A 1 83 ? 20.291 5.424 -13.597 1.00 94.75 83 LYS A CA 1
ATOM 661 C C . LYS A 1 83 ? 20.373 3.897 -13.525 1.00 94.75 83 LYS A C 1
ATOM 663 O O . LYS A 1 83 ? 21.413 3.376 -13.134 1.00 94.75 83 LYS A O 1
ATOM 668 N N . GLU A 1 84 ? 19.279 3.202 -13.843 1.00 94.12 84 GLU A N 1
ATOM 669 C CA . GLU A 1 84 ? 19.117 1.750 -13.687 1.00 94.12 84 GLU A CA 1
ATOM 670 C C . GLU A 1 84 ? 19.298 1.263 -12.232 1.00 94.12 84 GLU A C 1
ATOM 672 O O . GLU A 1 84 ? 19.489 0.074 -11.970 1.00 94.12 84 GLU A O 1
ATOM 677 N N . ASP A 1 85 ? 19.190 2.166 -11.253 1.00 94.50 85 ASP A N 1
ATOM 678 C CA . ASP A 1 85 ? 19.328 1.865 -9.829 1.00 94.50 85 ASP A CA 1
ATOM 679 C C . ASP A 1 85 ? 17.962 1.568 -9.196 1.00 94.50 85 ASP A C 1
ATOM 681 O O . ASP A 1 85 ? 17.440 2.281 -8.331 1.00 94.50 85 ASP A O 1
ATOM 685 N N . TYR A 1 86 ? 17.345 0.486 -9.674 1.00 93.88 86 TYR A N 1
ATOM 686 C CA . TYR A 1 86 ? 15.998 0.089 -9.265 1.00 93.88 86 TYR A CA 1
ATOM 687 C C . TYR A 1 86 ? 15.884 -0.198 -7.768 1.00 93.88 86 TYR A C 1
ATOM 689 O O . TYR A 1 86 ? 14.855 0.093 -7.158 1.00 93.88 86 TYR A O 1
ATOM 697 N N . LEU A 1 87 ? 16.937 -0.754 -7.161 1.00 94.50 87 LEU A N 1
ATOM 698 C CA . LEU A 1 87 ? 16.939 -1.090 -5.742 1.00 94.50 87 LEU A CA 1
ATOM 699 C C . LEU A 1 87 ? 16.817 0.170 -4.882 1.00 94.50 87 LEU A C 1
ATOM 701 O O . LEU A 1 87 ? 15.963 0.214 -3.995 1.00 94.50 87 LEU A O 1
ATOM 705 N N . ASN A 1 88 ? 17.638 1.190 -5.151 1.00 95.56 88 ASN A N 1
ATOM 706 C CA . ASN A 1 88 ? 17.585 2.432 -4.386 1.00 95.56 88 ASN A CA 1
ATOM 707 C C . ASN A 1 88 ? 16.316 3.236 -4.691 1.00 95.56 88 ASN A C 1
ATOM 709 O O . ASN A 1 88 ? 15.753 3.817 -3.766 1.00 95.56 88 ASN A O 1
ATOM 713 N N . GLY A 1 89 ? 15.796 3.189 -5.923 1.00 94.81 89 GLY A N 1
ATOM 714 C CA . GLY A 1 89 ? 14.506 3.801 -6.261 1.00 94.81 89 GLY A CA 1
ATOM 715 C C . GLY A 1 89 ? 13.327 3.182 -5.500 1.00 94.81 89 GLY A C 1
ATOM 716 O O . GLY A 1 89 ? 12.568 3.899 -4.848 1.00 94.81 89 GLY A O 1
ATOM 717 N N . ILE A 1 90 ? 13.201 1.847 -5.490 1.00 95.38 90 ILE A N 1
ATOM 718 C CA . ILE A 1 90 ? 12.149 1.156 -4.718 1.00 95.38 90 ILE A CA 1
ATOM 719 C C . ILE A 1 90 ? 12.309 1.442 -3.227 1.00 95.38 90 ILE A C 1
ATOM 721 O O . ILE A 1 90 ? 11.330 1.729 -2.537 1.00 95.38 90 ILE A O 1
ATOM 725 N N . ARG A 1 91 ? 13.539 1.365 -2.716 1.00 95.50 91 ARG A N 1
ATOM 726 C CA . ARG A 1 91 ? 13.815 1.622 -1.305 1.00 95.50 91 ARG A CA 1
ATOM 727 C C . ARG A 1 91 ? 13.411 3.036 -0.901 1.00 95.50 91 ARG A C 1
ATOM 729 O O . ARG A 1 91 ? 12.732 3.195 0.107 1.00 95.50 91 ARG A O 1
ATOM 736 N N . TYR A 1 92 ? 13.756 4.032 -1.715 1.00 95.19 92 TYR A N 1
ATOM 737 C CA . TYR A 1 92 ? 13.340 5.415 -1.512 1.00 95.19 92 TYR A CA 1
ATOM 738 C C . TYR A 1 92 ? 11.814 5.543 -1.411 1.00 95.19 92 TYR A C 1
ATOM 740 O O . TYR A 1 92 ? 11.312 6.207 -0.501 1.00 95.19 92 TYR A O 1
ATOM 748 N N . MET A 1 93 ? 11.066 4.876 -2.299 1.00 96.31 93 MET A N 1
ATOM 749 C CA . MET A 1 93 ? 9.600 4.879 -2.246 1.00 96.31 93 MET A CA 1
ATOM 750 C C . MET A 1 93 ? 9.075 4.244 -0.953 1.00 96.31 93 MET A C 1
ATOM 752 O O . MET A 1 93 ? 8.216 4.824 -0.291 1.00 96.31 93 MET A O 1
ATOM 756 N N . VAL A 1 94 ? 9.607 3.079 -0.566 1.00 96.31 94 VAL A N 1
ATOM 757 C CA . VAL A 1 94 ? 9.197 2.357 0.651 1.00 96.31 94 VAL A CA 1
ATOM 758 C C . VAL A 1 94 ? 9.471 3.181 1.908 1.00 96.31 94 VAL A C 1
ATOM 760 O O . VAL A 1 94 ? 8.585 3.306 2.759 1.00 96.31 94 VAL A O 1
ATOM 763 N N . ASP A 1 95 ? 10.659 3.771 2.018 1.00 95.81 95 ASP A N 1
ATOM 764 C CA . ASP A 1 95 ? 11.040 4.598 3.164 1.00 95.81 95 ASP A CA 1
ATOM 765 C C . ASP A 1 95 ? 10.168 5.864 3.222 1.00 95.81 95 ASP A C 1
ATOM 767 O O . ASP A 1 95 ? 9.620 6.190 4.277 1.00 95.81 95 ASP A O 1
ATOM 771 N N . SER A 1 96 ? 9.924 6.513 2.077 1.00 95.50 96 SER A N 1
ATOM 772 C CA . SER A 1 96 ? 9.062 7.700 1.983 1.00 95.50 96 SER A CA 1
ATOM 773 C C . SER A 1 96 ? 7.622 7.414 2.412 1.00 95.50 96 SER A C 1
ATOM 775 O O . SER A 1 96 ? 7.067 8.136 3.243 1.00 95.50 96 SER A O 1
ATOM 777 N N . TYR A 1 97 ? 7.012 6.343 1.894 1.00 96.12 97 TYR A N 1
ATOM 778 C CA . TYR A 1 97 ? 5.660 5.947 2.293 1.00 96.12 97 TYR A CA 1
ATOM 779 C C . TYR A 1 97 ? 5.599 5.552 3.768 1.00 96.12 97 TYR A C 1
ATOM 781 O O . TYR A 1 97 ? 4.642 5.906 4.450 1.00 96.12 97 TYR A O 1
ATOM 789 N N . THR A 1 98 ? 6.629 4.885 4.293 1.00 95.69 98 THR A N 1
ATOM 790 C CA . THR A 1 98 ? 6.695 4.514 5.713 1.00 95.69 98 THR A CA 1
ATOM 791 C C . THR A 1 98 ? 6.723 5.746 6.617 1.00 95.69 98 THR A C 1
ATOM 793 O O . THR A 1 98 ? 5.989 5.794 7.603 1.00 95.69 98 THR A O 1
ATOM 796 N N . THR A 1 99 ? 7.532 6.753 6.286 1.00 94.25 99 THR A N 1
ATOM 797 C CA . THR A 1 99 ? 7.605 8.028 7.020 1.00 94.25 99 THR A CA 1
ATOM 798 C C . THR A 1 99 ? 6.259 8.757 7.002 1.00 94.25 99 THR A C 1
ATOM 800 O O . THR A 1 99 ? 5.753 9.161 8.050 1.00 94.25 99 THR A O 1
ATOM 803 N N . LEU A 1 100 ? 5.614 8.833 5.835 1.00 94.06 100 LEU A N 1
ATOM 804 C CA . LEU A 1 100 ? 4.293 9.451 5.689 1.00 94.06 100 LEU A CA 1
ATOM 805 C C . LEU A 1 100 ? 3.207 8.716 6.487 1.00 94.06 100 LEU A C 1
ATOM 807 O O . LEU A 1 100 ? 2.403 9.350 7.167 1.00 94.06 100 LEU A O 1
ATOM 811 N N . LEU A 1 101 ? 3.203 7.380 6.464 1.00 94.12 101 LEU A N 1
ATOM 812 C CA . LEU A 1 101 ? 2.249 6.564 7.221 1.00 94.12 101 LEU A CA 1
ATOM 813 C C . LEU A 1 101 ? 2.465 6.647 8.740 1.00 94.12 101 LEU A C 1
ATOM 815 O O . LEU A 1 101 ? 1.518 6.455 9.501 1.00 94.12 101 LEU A O 1
ATOM 819 N N . LYS A 1 102 ? 3.678 6.980 9.198 1.00 94.69 102 LYS A N 1
ATOM 820 C CA . LYS A 1 102 ? 3.955 7.311 10.607 1.00 94.69 102 LYS A CA 1
ATOM 821 C C . LYS A 1 102 ? 3.465 8.709 11.008 1.00 94.69 102 LYS A C 1
ATOM 823 O O . LYS A 1 102 ? 3.469 9.023 12.196 1.00 94.69 102 LYS A O 1
ATOM 828 N N . GLY A 1 103 ? 3.031 9.532 10.050 1.00 91.62 103 GLY A N 1
ATOM 829 C CA . GLY A 1 103 ? 2.628 10.922 10.275 1.00 91.62 103 GLY A CA 1
ATOM 830 C C . GLY A 1 103 ? 3.806 11.893 10.392 1.00 91.62 103 GLY A C 1
ATOM 831 O O . GLY A 1 103 ? 3.636 13.003 10.894 1.00 91.62 103 GLY A O 1
ATOM 832 N N . GLU A 1 104 ? 5.000 11.485 9.960 1.00 92.62 104 GLU A N 1
ATOM 833 C CA . GLU A 1 104 ? 6.192 12.330 9.962 1.00 92.62 104 GLU A CA 1
ATOM 834 C C . GLU A 1 104 ? 6.238 13.197 8.685 1.00 92.62 104 GLU A C 1
ATOM 836 O O . GLU A 1 104 ? 5.837 12.742 7.608 1.00 92.62 104 GLU A O 1
ATOM 841 N N . PRO A 1 105 ? 6.708 14.457 8.765 1.00 89.12 105 PRO A N 1
ATOM 842 C CA . PRO A 1 105 ? 6.801 15.321 7.595 1.00 89.12 105 PRO A CA 1
ATOM 843 C C . PRO A 1 105 ? 7.888 14.820 6.636 1.00 89.12 105 PRO A C 1
ATOM 845 O O . PRO A 1 105 ? 9.045 14.643 7.018 1.00 89.12 105 PRO A O 1
ATOM 848 N N . LEU A 1 106 ? 7.530 14.635 5.365 1.00 85.31 106 LEU A N 1
ATOM 849 C CA . LEU A 1 106 ? 8.471 14.224 4.328 1.00 85.31 106 LEU A CA 1
ATOM 850 C C . LEU A 1 106 ? 9.281 15.433 3.839 1.00 85.31 106 LEU A C 1
ATOM 852 O O . LEU A 1 106 ? 8.725 16.382 3.283 1.00 85.31 106 LEU A O 1
ATOM 856 N N . ASN A 1 107 ? 10.604 15.400 4.013 1.00 82.06 107 ASN A N 1
ATOM 857 C CA . ASN A 1 107 ? 11.482 16.439 3.482 1.00 82.06 107 ASN A CA 1
ATOM 858 C C . ASN A 1 107 ? 11.919 16.082 2.052 1.00 82.06 107 ASN A C 1
ATOM 860 O O . ASN A 1 107 ? 12.872 15.338 1.837 1.00 82.06 107 ASN A O 1
ATOM 864 N N . LEU A 1 108 ? 11.189 16.601 1.064 1.00 74.62 108 LEU A N 1
ATOM 865 C CA . LEU A 1 108 ? 11.454 16.359 -0.360 1.00 74.62 108 LEU A CA 1
ATOM 866 C C . LEU A 1 108 ? 12.714 17.085 -0.875 1.00 74.62 108 LEU A C 1
ATOM 868 O O . LEU A 1 108 ? 13.208 16.750 -1.946 1.00 74.62 108 LEU A O 1
ATOM 872 N N . ASN A 1 109 ? 13.244 18.053 -0.116 1.00 68.69 109 ASN A N 1
ATOM 873 C CA . ASN A 1 109 ? 14.370 18.898 -0.532 1.00 68.69 109 ASN A CA 1
ATOM 874 C C . ASN A 1 109 ? 15.739 18.397 -0.058 1.00 68.69 109 ASN A C 1
ATOM 876 O O . ASN A 1 109 ? 16.768 18.889 -0.524 1.00 68.69 109 ASN A O 1
ATOM 880 N N . SER A 1 110 ? 15.792 17.455 0.884 1.00 60.25 110 SER A N 1
ATOM 881 C CA . SER A 1 110 ? 17.062 16.875 1.310 1.00 60.25 110 SER A CA 1
ATOM 882 C C . SER A 1 110 ? 17.476 15.812 0.301 1.00 60.25 110 SER A C 1
ATOM 884 O O . SER A 1 110 ? 16.902 14.727 0.282 1.00 60.25 110 SER A O 1
ATOM 886 N N . GLY A 1 111 ? 18.461 16.123 -0.546 1.00 53.06 111 GLY A N 1
ATOM 887 C CA . GLY A 1 111 ? 19.132 15.123 -1.373 1.00 53.06 111 GLY A CA 1
ATOM 888 C C . GLY A 1 111 ? 19.595 13.964 -0.490 1.00 53.06 111 GLY A C 1
ATOM 889 O O . GLY A 1 111 ? 20.414 14.150 0.410 1.00 53.06 111 GLY A O 1
ATOM 890 N N . TRP A 1 112 ? 19.010 12.789 -0.699 1.00 52.22 112 TRP A N 1
ATOM 891 C CA . TRP A 1 112 ? 19.227 11.613 0.134 1.00 52.22 112 TRP A CA 1
ATOM 892 C C . TRP A 1 112 ? 20.618 11.027 -0.143 1.00 52.22 112 TRP A C 1
ATOM 894 O O . TRP A 1 112 ? 20.796 10.212 -1.044 1.00 52.22 112 TRP A O 1
ATOM 904 N N . SER A 1 113 ? 21.620 11.460 0.625 1.00 42.44 113 SER A N 1
ATOM 905 C CA . SER A 1 113 ? 22.910 10.772 0.742 1.00 42.44 113 SER A CA 1
ATOM 906 C C . SER A 1 113 ? 22.772 9.710 1.828 1.00 42.44 113 SER A C 1
ATOM 908 O O . SER A 1 113 ? 22.844 10.022 3.014 1.00 42.44 113 SER A O 1
ATOM 910 N N . PHE A 1 114 ? 22.493 8.467 1.435 1.00 51.34 114 PHE A N 1
ATOM 911 C CA . PHE A 1 114 ? 22.328 7.364 2.379 1.00 51.34 114 PHE A CA 1
ATOM 912 C C . PHE A 1 114 ? 23.700 6.797 2.769 1.00 51.34 114 PHE A C 1
ATOM 914 O O . PHE A 1 114 ? 24.336 6.100 1.977 1.00 51.34 114 PHE A O 1
ATOM 921 N N . ASP A 1 115 ? 24.147 7.073 3.996 1.00 42.34 115 ASP A N 1
ATOM 922 C CA . ASP A 1 115 ? 25.242 6.326 4.616 1.00 42.34 115 ASP A CA 1
ATOM 923 C C . ASP A 1 115 ? 24.769 4.887 4.869 1.00 42.34 115 ASP A C 1
ATOM 925 O O . ASP A 1 115 ? 23.852 4.620 5.644 1.00 42.34 115 ASP A O 1
ATOM 929 N N . LEU A 1 116 ? 25.399 3.933 4.184 1.00 44.75 116 LEU A N 1
ATOM 930 C CA . LEU A 1 116 ? 25.055 2.505 4.146 1.00 44.75 116 LEU A CA 1
ATOM 931 C C . LEU A 1 116 ? 25.225 1.748 5.482 1.00 44.75 116 LEU A C 1
ATOM 933 O O . LEU A 1 116 ? 25.220 0.518 5.493 1.00 44.75 116 LEU A O 1
ATOM 937 N N . GLN A 1 117 ? 25.364 2.433 6.617 1.00 47.19 117 GLN A N 1
ATOM 938 C CA . GLN A 1 117 ? 25.776 1.804 7.873 1.00 47.19 117 GLN A CA 1
ATOM 939 C C . GLN A 1 117 ? 24.627 1.325 8.779 1.00 47.19 117 GLN A C 1
ATOM 941 O O . GLN A 1 117 ? 24.889 0.750 9.833 1.00 47.19 117 GLN A O 1
ATOM 946 N N . GLU A 1 118 ? 23.363 1.460 8.364 1.00 45.97 118 GLU A N 1
ATOM 947 C CA . GLU A 1 118 ? 22.204 1.151 9.223 1.00 45.97 118 GLU A CA 1
ATOM 948 C C . GLU A 1 118 ? 21.299 0.001 8.729 1.00 45.97 118 GLU A C 1
ATOM 950 O O . GLU A 1 118 ? 20.117 -0.061 9.054 1.00 45.97 118 GLU A O 1
ATOM 955 N N . ILE A 1 119 ? 21.836 -0.959 7.963 1.00 45.31 119 ILE A N 1
ATOM 956 C CA . ILE A 1 119 ? 21.104 -2.189 7.591 1.00 45.31 119 ILE A CA 1
ATOM 957 C C . ILE A 1 119 ? 21.729 -3.413 8.259 1.00 45.31 119 ILE A C 1
ATOM 959 O O . ILE A 1 119 ? 22.228 -4.321 7.602 1.00 45.31 119 ILE A O 1
ATOM 963 N N . LEU A 1 120 ? 21.658 -3.467 9.587 1.00 42.19 120 LEU A N 1
ATOM 964 C CA . LEU A 1 120 ? 21.460 -4.737 10.284 1.00 42.19 120 LEU A CA 1
ATOM 965 C C . LEU A 1 120 ? 20.375 -4.553 11.356 1.00 42.19 120 LEU A C 1
ATOM 967 O O . LEU A 1 120 ? 20.324 -3.518 12.020 1.00 42.19 120 LEU A O 1
ATOM 971 N N . PRO A 1 121 ? 19.475 -5.537 11.524 1.00 47.78 121 PRO A N 1
ATOM 972 C CA . PRO A 1 121 ? 18.208 -5.339 12.206 1.00 47.78 121 PRO A CA 1
ATOM 973 C C . PRO A 1 121 ? 18.399 -5.372 13.723 1.00 47.78 121 PRO A C 1
ATOM 975 O O . PRO A 1 121 ? 18.396 -6.440 14.338 1.00 47.78 121 PRO A O 1
ATOM 978 N N . SER A 1 122 ? 18.477 -4.206 14.365 1.00 37.03 122 SER A N 1
ATOM 979 C CA . SER A 1 122 ? 18.202 -4.121 15.800 1.00 37.03 122 SER A CA 1
ATOM 980 C C . SER A 1 122 ? 16.698 -4.042 16.027 1.00 37.03 122 SER A C 1
ATOM 982 O O . SER A 1 122 ? 16.069 -2.991 16.109 1.00 37.03 122 SER A O 1
ATOM 984 N N . ARG A 1 123 ? 16.127 -5.237 16.148 1.00 49.34 123 ARG A N 1
ATOM 985 C CA . ARG A 1 123 ? 14.846 -5.548 16.773 1.00 49.34 123 ARG A CA 1
ATOM 986 C C . ARG A 1 123 ? 14.787 -4.962 18.198 1.00 49.34 123 ARG A C 1
ATOM 988 O O . ARG A 1 123 ? 14.952 -5.724 19.140 1.00 49.34 123 ARG A O 1
ATOM 995 N N . LYS A 1 124 ? 14.558 -3.655 18.392 1.00 45.84 124 LYS A N 1
ATOM 996 C CA . LYS A 1 124 ? 14.225 -3.064 19.709 1.00 45.84 124 LYS A CA 1
ATOM 997 C C . LYS A 1 124 ? 13.508 -1.709 19.622 1.00 45.84 124 LYS A C 1
ATOM 999 O O . LYS A 1 124 ? 14.027 -0.747 20.151 1.00 45.84 124 LYS A O 1
ATOM 1004 N N . TYR A 1 125 ? 12.284 -1.644 19.100 1.00 45.53 125 TYR A N 1
ATOM 1005 C CA . TYR A 1 125 ? 11.322 -0.629 19.573 1.00 45.53 125 TYR A CA 1
ATOM 1006 C C . TYR A 1 125 ? 9.921 -1.233 19.675 1.00 45.53 125 TYR A C 1
ATOM 1008 O O . TYR A 1 125 ? 8.969 -0.813 19.029 1.00 45.53 125 TYR A O 1
ATOM 1016 N N . ALA A 1 126 ? 9.807 -2.252 20.528 1.00 49.03 126 ALA A N 1
ATOM 1017 C CA . ALA A 1 126 ? 8.589 -2.422 21.295 1.00 49.03 126 ALA A CA 1
ATOM 1018 C C . ALA A 1 126 ? 8.654 -1.459 22.488 1.00 49.03 126 ALA A C 1
ATOM 1020 O O . ALA A 1 126 ? 9.692 -1.338 23.138 1.00 49.03 126 ALA A O 1
ATOM 1021 N N . THR A 1 127 ? 7.499 -0.882 22.806 1.00 46.88 127 THR A N 1
ATOM 1022 C CA . THR A 1 127 ? 7.163 -0.127 24.022 1.00 46.88 127 THR A CA 1
ATOM 1023 C C . THR A 1 127 ? 7.564 1.350 24.025 1.00 46.88 127 THR A C 1
ATOM 1025 O O . THR A 1 127 ? 8.722 1.704 24.203 1.00 46.88 127 THR A O 1
ATOM 1028 N N . LYS A 1 128 ? 6.565 2.240 23.934 1.00 50.47 128 LYS A N 1
ATOM 1029 C CA . LYS A 1 128 ? 6.033 2.976 25.103 1.00 50.47 128 LYS A CA 1
ATOM 1030 C C . LYS A 1 128 ? 5.196 4.188 24.664 1.00 50.47 128 LYS A C 1
ATOM 1032 O O . LYS A 1 128 ? 5.485 5.315 25.042 1.00 50.47 128 LYS A O 1
ATOM 1037 N N . PHE A 1 129 ? 4.102 3.957 23.941 1.00 42.81 129 PHE A N 1
ATOM 1038 C CA . PHE A 1 129 ? 2.976 4.891 24.000 1.00 42.81 129 PHE A CA 1
ATOM 1039 C C . PHE A 1 129 ? 2.099 4.460 25.179 1.00 42.81 129 PHE A C 1
ATOM 1041 O O . PHE A 1 129 ? 1.230 3.602 25.050 1.00 42.81 129 PHE A O 1
ATOM 1048 N N . ARG A 1 130 ? 2.407 4.984 26.372 1.00 40.22 130 ARG A N 1
ATOM 1049 C CA . ARG A 1 130 ? 1.436 5.024 27.470 1.00 40.22 130 ARG A CA 1
ATOM 1050 C C . ARG A 1 130 ? 0.598 6.280 27.256 1.00 40.22 130 ARG A C 1
ATOM 1052 O O . ARG A 1 130 ? 1.134 7.366 27.471 1.00 40.22 130 ARG A O 1
ATOM 1059 N N . PRO A 1 131 ? -0.682 6.187 26.881 1.00 43.62 131 PRO A N 1
ATOM 1060 C CA . PRO A 1 131 ? -1.579 7.282 27.176 1.00 43.62 131 PRO A CA 1
ATOM 1061 C C . PRO A 1 131 ? -1.753 7.306 28.703 1.00 43.62 131 PRO A C 1
ATOM 1063 O O . PRO A 1 131 ? -2.261 6.359 29.304 1.00 43.62 131 PRO A O 1
ATOM 1066 N N . SER A 1 132 ? -1.222 8.354 29.334 1.00 44.75 132 SER A N 1
ATOM 1067 C CA . SER A 1 132 ? -1.381 8.644 30.760 1.00 44.75 132 SER A CA 1
ATOM 1068 C C . SER A 1 132 ? -2.812 9.117 31.002 1.00 44.75 132 SER A C 1
ATOM 1070 O O . SER A 1 132 ? -3.073 10.304 31.145 1.00 44.75 132 SER A O 1
ATOM 1072 N N . TRP A 1 133 ? -3.756 8.183 30.964 1.00 48.34 133 TRP A N 1
ATOM 1073 C CA . TRP A 1 133 ? -5.076 8.380 31.540 1.00 48.34 133 TRP A CA 1
ATOM 1074 C C . TRP A 1 133 ? -5.001 7.843 32.967 1.00 48.34 133 TRP A C 1
ATOM 1076 O O . TRP A 1 133 ? -5.152 6.641 33.189 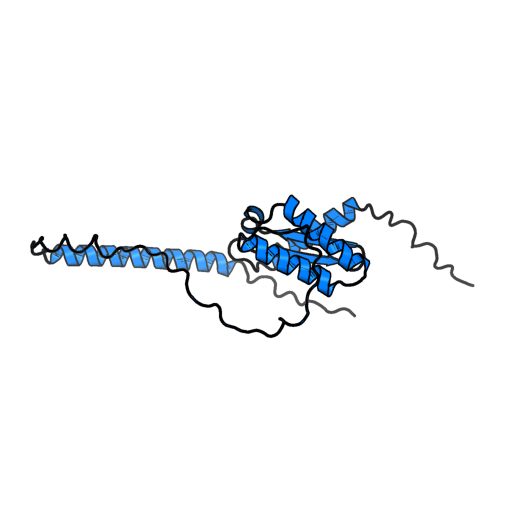1.00 48.34 133 TRP A O 1
ATOM 1086 N N . ASP A 1 134 ? -4.716 8.724 33.927 1.00 49.66 134 ASP A N 1
ATOM 1087 C CA . ASP A 1 134 ? -4.860 8.439 35.355 1.00 49.66 134 ASP A CA 1
ATOM 1088 C C . ASP A 1 134 ? -6.352 8.258 35.671 1.00 49.66 134 ASP A C 1
ATOM 1090 O O . ASP A 1 134 ? -7.050 9.153 36.133 1.00 49.66 134 ASP A O 1
ATOM 1094 N N . PHE A 1 135 ? -6.871 7.069 35.362 1.00 49.97 135 PHE A N 1
ATOM 1095 C CA . PHE A 1 135 ? -8.254 6.663 35.622 1.00 49.97 135 PHE A CA 1
ATOM 1096 C C . PHE A 1 135 ? -8.449 6.167 37.069 1.00 49.97 135 PHE A C 1
ATOM 1098 O O . PHE A 1 135 ? -9.505 5.640 37.417 1.00 49.97 135 PHE A O 1
ATOM 1105 N N . HIS A 1 136 ? -7.425 6.286 37.923 1.00 48.09 136 HIS A N 1
ATOM 1106 C CA . HIS A 1 136 ? -7.461 5.755 39.286 1.00 48.09 136 HIS A CA 1
ATOM 1107 C C . HIS A 1 136 ? -8.166 6.648 40.311 1.00 48.09 136 HIS A C 1
ATOM 1109 O O . HIS A 1 136 ? -8.650 6.111 41.305 1.00 48.09 136 HIS A O 1
ATOM 1115 N N . ASP A 1 137 ? -8.362 7.939 40.042 1.00 51.38 137 ASP A N 1
ATOM 1116 C CA . ASP A 1 137 ? -8.989 8.835 41.027 1.00 51.38 137 ASP A CA 1
ATOM 1117 C C . ASP A 1 137 ? -10.517 8.935 40.938 1.00 51.38 137 ASP A C 1
ATOM 1119 O O . ASP A 1 137 ? -11.152 9.473 41.843 1.00 51.38 137 ASP A O 1
ATOM 1123 N N . TYR A 1 138 ? -11.157 8.355 39.916 1.00 50.84 138 TYR A N 1
ATOM 1124 C CA . TYR A 1 138 ? -12.625 8.391 39.824 1.00 50.84 138 TYR A CA 1
ATOM 1125 C C . TYR A 1 138 ? -13.327 7.250 40.579 1.00 50.84 138 TYR A C 1
ATOM 1127 O O . TYR A 1 138 ? -14.525 7.327 40.841 1.00 50.84 138 TYR A O 1
ATOM 1135 N N . PHE A 1 139 ? -12.602 6.190 40.961 1.00 50.44 139 PHE A N 1
ATOM 1136 C CA . PHE A 1 139 ? -13.208 4.989 41.556 1.00 50.44 139 PHE A CA 1
ATOM 1137 C C . PHE A 1 139 ? -13.127 4.901 43.085 1.00 50.44 139 PHE A C 1
ATOM 1139 O O . PHE A 1 139 ? -13.800 4.053 43.671 1.00 50.44 139 PHE A O 1
ATOM 1146 N N . GLN A 1 140 ? -12.369 5.770 43.762 1.00 49.34 140 GLN A N 1
ATOM 1147 C CA . GLN A 1 140 ? -12.232 5.692 45.224 1.00 49.34 140 GLN A CA 1
ATOM 1148 C C . GLN A 1 140 ? -13.356 6.374 46.019 1.00 49.34 140 GLN A C 1
ATOM 1150 O O . GLN A 1 140 ? -13.409 6.209 47.234 1.00 49.34 140 GLN A O 1
ATOM 1155 N N . ASN A 1 1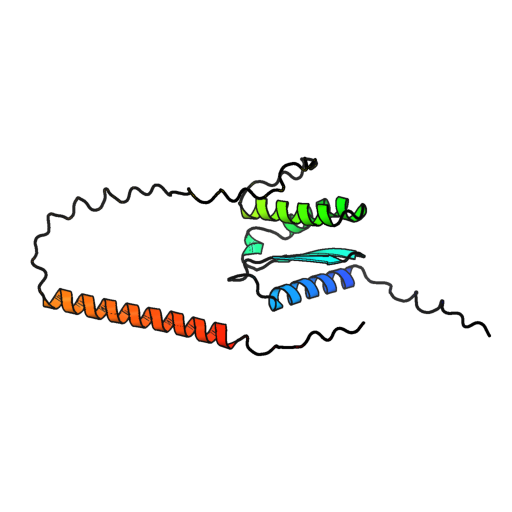41 ? -14.306 7.056 45.367 1.00 44.81 141 ASN A N 1
ATOM 1156 C CA . ASN A 1 141 ? -15.402 7.752 46.059 1.00 44.81 141 ASN A CA 1
ATOM 1157 C C . ASN A 1 141 ? -16.760 7.006 46.037 1.00 44.81 141 ASN A C 1
ATOM 1159 O O . ASN A 1 141 ? -17.791 7.590 46.358 1.00 44.81 141 ASN A O 1
ATOM 1163 N N . ILE A 1 142 ? -16.786 5.716 45.658 1.00 55.19 142 ILE A N 1
ATOM 1164 C CA . ILE A 1 142 ? -18.019 4.892 45.549 1.00 55.19 142 ILE A CA 1
ATOM 1165 C C . ILE A 1 142 ? -18.075 3.786 46.631 1.00 55.19 142 ILE A C 1
ATOM 1167 O O . ILE A 1 142 ? -18.914 2.894 46.597 1.00 55.19 142 ILE A O 1
ATOM 1171 N N . THR A 1 143 ? -17.215 3.814 47.651 1.00 54.25 143 THR A N 1
ATOM 1172 C CA . THR A 1 143 ? -17.195 2.771 48.702 1.00 54.25 143 THR A CA 1
ATOM 1173 C C . THR A 1 143 ? -18.207 2.993 49.835 1.00 54.25 143 THR A C 1
ATOM 1175 O O . THR A 1 143 ? -18.288 2.179 50.750 1.00 54.25 143 THR A O 1
ATOM 1178 N N . GLY A 1 144 ? -19.035 4.042 49.766 1.00 55.72 144 GLY A N 1
ATOM 1179 C CA . GLY A 1 144 ? -20.088 4.317 50.755 1.00 55.72 144 GLY A CA 1
ATOM 1180 C C . GLY A 1 144 ? -21.415 3.569 50.546 1.00 55.72 144 GLY A C 1
ATOM 1181 O O . GLY A 1 144 ? -22.308 3.679 51.383 1.00 55.72 144 GLY A O 1
ATOM 1182 N N . TRP A 1 145 ? -21.583 2.821 49.451 1.00 59.94 145 TRP A N 1
ATOM 1183 C CA . TRP A 1 145 ? -22.856 2.172 49.112 1.00 59.94 145 TRP A CA 1
ATOM 1184 C C . TRP A 1 145 ? -22.912 0.721 49.606 1.00 59.94 145 TRP A C 1
ATOM 1186 O O . TRP A 1 145 ? -22.801 -0.236 48.844 1.00 59.94 145 TRP A O 1
ATOM 1196 N N . HIS A 1 146 ? -23.140 0.560 50.909 1.00 70.44 146 HIS A N 1
ATOM 1197 C CA . HIS A 1 146 ? -23.758 -0.646 51.457 1.00 70.44 146 HIS A CA 1
ATOM 1198 C C . HIS A 1 146 ? -25.217 -0.636 50.977 1.00 70.44 146 HIS A C 1
ATOM 1200 O O . HIS A 1 146 ? -26.059 0.093 51.493 1.00 70.44 146 HIS A O 1
ATOM 1206 N N . TRP A 1 147 ? -25.548 -1.427 49.973 1.00 67.44 147 TRP A N 1
ATOM 1207 C CA . TRP A 1 147 ? -26.874 -2.024 49.894 1.00 67.44 147 TRP A CA 1
ATOM 1208 C C . TRP A 1 147 ? -26.629 -3.494 49.606 1.00 67.44 147 TRP A C 1
ATOM 1210 O O . TRP A 1 147 ? -25.918 -3.795 48.644 1.00 67.44 147 TRP A O 1
ATOM 1220 N N . PRO A 1 148 ? -27.134 -4.418 50.438 1.00 84.00 148 PRO A N 1
ATOM 1221 C CA . PRO A 1 148 ? -27.029 -5.834 50.138 1.00 84.00 148 PRO A CA 1
ATOM 1222 C C . PRO A 1 148 ? -27.764 -6.068 48.819 1.00 84.00 148 PRO A C 1
ATOM 1224 O O . PRO A 1 148 ? -28.993 -6.029 48.767 1.00 84.00 148 PRO A O 1
ATOM 1227 N N . ILE A 1 149 ? -27.003 -6.234 47.734 1.00 83.62 149 ILE A N 1
ATOM 1228 C CA . ILE A 1 149 ? -27.566 -6.548 46.426 1.00 83.62 149 ILE A CA 1
ATOM 1229 C C . ILE A 1 149 ? -28.312 -7.866 46.615 1.00 83.62 149 ILE A C 1
ATOM 1231 O O . ILE A 1 149 ? -27.697 -8.863 47.008 1.00 83.62 149 ILE A O 1
ATOM 1235 N N . PRO A 1 150 ? -29.632 -7.895 46.390 1.00 91.31 150 PRO A N 1
ATOM 1236 C CA . PRO A 1 150 ? -30.383 -9.108 46.612 1.00 91.31 150 PRO A CA 1
ATOM 1237 C C . PRO A 1 150 ? -29.886 -10.185 45.641 1.00 91.31 150 PRO A C 1
ATOM 1239 O O . PRO A 1 150 ? -29.622 -9.907 44.470 1.00 91.31 150 PRO A O 1
ATOM 1242 N N . HIS A 1 151 ? -29.754 -11.425 46.120 1.00 90.62 151 HIS A N 1
ATOM 1243 C CA . HIS A 1 151 ? -29.132 -12.513 45.353 1.00 90.62 151 HIS A CA 1
ATOM 1244 C C . HIS A 1 151 ? -29.753 -12.725 43.964 1.00 90.62 151 HIS A C 1
ATOM 1246 O O . HIS A 1 151 ? -29.041 -13.055 43.018 1.00 90.62 151 HIS A O 1
ATOM 1252 N N . TRP A 1 152 ? -31.057 -12.474 43.809 1.00 95.31 152 TRP A N 1
ATOM 1253 C CA . TRP A 1 152 ? -31.731 -12.571 42.514 1.00 95.31 152 TRP A CA 1
ATOM 1254 C C . TRP A 1 152 ? -31.163 -11.592 41.475 1.00 95.31 152 TRP A C 1
ATOM 1256 O O . TRP A 1 152 ? -31.043 -11.957 40.309 1.00 95.31 152 TRP A O 1
ATOM 1266 N N . ALA A 1 153 ? -30.752 -10.386 41.879 1.00 93.50 153 ALA A N 1
ATOM 1267 C CA . ALA A 1 153 ? -30.213 -9.386 40.961 1.00 93.50 153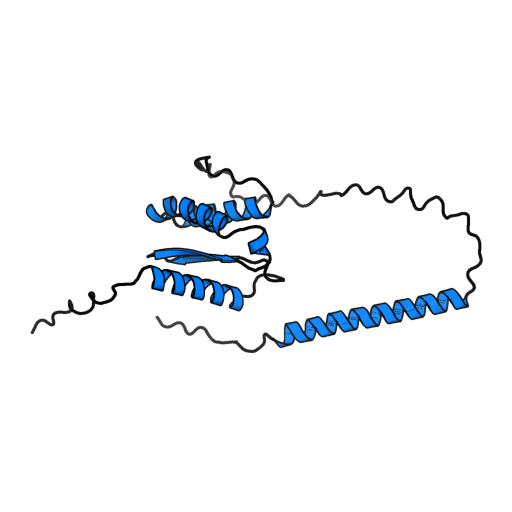 ALA A CA 1
ATOM 1268 C C . ALA A 1 153 ? -28.859 -9.826 40.389 1.00 93.50 153 ALA A C 1
ATOM 1270 O O . ALA A 1 153 ? -28.617 -9.671 39.194 1.00 93.50 153 ALA A O 1
ATOM 1271 N N . VAL A 1 154 ? -28.010 -10.457 41.208 1.00 93.62 154 VAL A N 1
ATOM 1272 C CA . VAL A 1 154 ? -26.723 -11.017 40.758 1.00 93.62 154 VAL A CA 1
ATOM 1273 C C . VAL A 1 154 ? -26.942 -12.124 39.726 1.00 93.62 154 VAL A C 1
ATOM 1275 O O . VAL A 1 154 ? -26.268 -12.150 38.698 1.00 93.62 154 VAL A O 1
ATOM 1278 N N . ILE A 1 155 ? -27.922 -13.002 39.964 1.00 96.75 155 ILE A N 1
ATOM 1279 C CA . ILE A 1 155 ? -28.273 -14.082 39.033 1.00 96.75 155 ILE A CA 1
ATOM 1280 C C . ILE A 1 155 ? -28.759 -13.499 37.699 1.00 96.75 155 ILE A C 1
ATOM 1282 O O . ILE A 1 155 ? -28.280 -13.911 36.644 1.00 96.75 155 ILE A O 1
ATOM 1286 N N . VAL A 1 156 ? -29.657 -12.509 37.732 1.00 97.62 156 VAL A N 1
ATOM 1287 C CA . VAL A 1 156 ? -30.187 -11.864 36.519 1.00 97.62 156 VAL A CA 1
ATOM 1288 C C . VAL A 1 156 ? -29.074 -11.189 35.716 1.00 97.62 156 VAL A C 1
ATOM 1290 O O . VAL A 1 156 ? -28.973 -11.413 34.511 1.00 97.62 156 VAL A O 1
ATOM 1293 N N . ILE A 1 157 ? -28.201 -10.418 36.371 1.00 96.69 157 ILE A N 1
ATOM 1294 C CA . ILE A 1 157 ? -27.068 -9.752 35.710 1.00 96.69 157 ILE A CA 1
ATOM 1295 C C . ILE A 1 157 ? -26.129 -10.786 35.073 1.00 96.69 157 ILE A C 1
ATOM 1297 O O . ILE A 1 157 ? -25.713 -10.612 33.927 1.00 96.69 157 ILE A O 1
ATOM 1301 N N . GLY A 1 158 ? -25.842 -11.887 35.774 1.00 97.00 158 GLY A N 1
ATOM 1302 C CA . GLY A 1 158 ? -25.015 -12.975 35.252 1.00 97.00 158 GLY A CA 1
ATOM 1303 C C . GLY A 1 158 ? -25.605 -13.621 33.996 1.00 97.00 158 GLY A C 1
ATOM 1304 O O . GLY A 1 158 ? -24.891 -13.817 33.013 1.00 97.00 158 GLY A O 1
ATOM 1305 N N . VAL A 1 159 ? -26.914 -13.890 33.988 1.00 98.19 159 VAL A N 1
ATOM 1306 C CA . VAL A 1 159 ? -27.611 -14.456 32.820 1.00 98.19 159 VAL A CA 1
ATOM 1307 C C . VAL A 1 159 ? -27.585 -13.489 31.635 1.00 98.19 159 VAL A C 1
ATOM 1309 O O . VAL A 1 159 ? -27.298 -13.906 30.514 1.00 98.19 159 VAL A O 1
ATOM 1312 N N . VAL A 1 160 ? -27.830 -12.196 31.862 1.00 98.19 160 VAL A N 1
ATOM 1313 C CA . VAL A 1 160 ? -27.796 -11.181 30.795 1.00 98.19 160 VAL A CA 1
ATOM 1314 C C . VAL A 1 160 ? -26.394 -11.056 30.192 1.00 98.19 160 VAL A C 1
ATOM 1316 O O . VAL A 1 160 ? -26.256 -11.053 28.968 1.00 98.19 160 VAL A O 1
ATOM 1319 N N . LEU A 1 161 ? -25.346 -11.015 31.021 1.00 97.81 161 LEU A N 1
ATOM 1320 C CA . LEU A 1 161 ? -23.958 -10.969 30.546 1.00 97.81 161 LEU A CA 1
ATOM 1321 C C . LEU A 1 161 ? -23.577 -12.221 29.747 1.00 97.81 161 LEU A C 1
ATOM 1323 O O . LEU A 1 161 ? -22.937 -12.106 28.701 1.00 97.81 161 LEU A O 1
ATOM 1327 N N . LEU A 1 162 ? -24.006 -13.406 30.193 1.00 98.06 162 LEU A N 1
ATOM 1328 C CA . LEU A 1 162 ? -23.788 -14.658 29.468 1.00 98.06 162 LEU A CA 1
ATOM 1329 C C . LEU A 1 162 ? -24.447 -14.620 28.080 1.00 98.06 162 LEU A C 1
ATOM 1331 O O . LEU A 1 162 ? -23.811 -14.971 27.087 1.00 98.06 162 LEU A O 1
ATOM 1335 N N . LEU A 1 163 ? -25.699 -14.159 27.993 1.00 98.38 163 LEU A N 1
ATOM 1336 C CA . LEU A 1 163 ? -26.417 -14.039 26.722 1.00 98.38 163 LEU A CA 1
ATOM 1337 C C . LEU A 1 163 ? -25.739 -13.049 25.768 1.00 98.38 163 LEU A C 1
ATOM 1339 O O . LEU A 1 163 ? -25.609 -13.346 24.581 1.00 98.38 163 LEU A O 1
ATOM 1343 N N . LEU A 1 164 ? -25.256 -11.910 26.274 1.00 97.94 164 LEU A N 1
ATOM 1344 C CA . LEU A 1 164 ? -24.510 -10.937 25.471 1.00 97.94 164 LEU A CA 1
ATOM 1345 C C . LEU A 1 164 ? -23.196 -11.516 24.929 1.00 97.94 164 LEU A C 1
ATOM 1347 O O . LEU A 1 164 ? -22.887 -11.321 23.754 1.00 97.94 164 LEU A O 1
ATOM 1351 N N . LEU A 1 165 ? -22.449 -12.272 25.739 1.00 97.88 165 LEU A N 1
ATOM 1352 C CA . LEU A 1 165 ? -21.220 -12.945 25.300 1.00 97.88 165 LEU A CA 1
ATOM 1353 C C . LEU A 1 165 ? -21.492 -14.022 24.241 1.00 97.88 165 LEU A C 1
ATOM 1355 O O . LEU A 1 165 ? -20.749 -14.135 23.262 1.00 97.88 165 LEU A O 1
ATOM 1359 N N . LEU A 1 166 ? -22.572 -14.791 24.393 1.00 98.25 166 LEU A N 1
ATOM 1360 C CA . LEU A 1 166 ? -22.989 -15.769 23.388 1.00 98.25 166 LEU A CA 1
ATOM 1361 C C . LEU A 1 166 ? -23.410 -15.085 22.080 1.00 98.25 166 LEU A C 1
ATOM 1363 O O . LEU A 1 166 ? -22.987 -15.512 21.008 1.00 98.25 166 LEU A O 1
ATOM 1367 N N . ALA A 1 167 ? -24.163 -13.986 22.152 1.00 98.12 167 ALA A N 1
ATOM 1368 C CA . ALA A 1 167 ? -24.565 -13.225 20.970 1.00 98.12 167 ALA A CA 1
ATOM 1369 C C . ALA A 1 167 ? -23.353 -12.614 20.245 1.00 98.12 167 ALA A C 1
ATOM 1371 O O . ALA A 1 167 ? -23.247 -12.701 19.020 1.00 98.12 167 ALA A O 1
ATOM 1372 N N . PHE A 1 168 ? -22.405 -12.048 20.997 1.00 97.69 168 PHE A N 1
ATOM 1373 C CA . PHE A 1 168 ? -21.179 -11.477 20.445 1.00 97.69 168 PHE A CA 1
ATOM 1374 C C . PHE A 1 168 ? -20.281 -12.546 19.812 1.00 97.69 168 PHE A C 1
ATOM 1376 O O . PHE A 1 168 ? -19.818 -12.372 18.686 1.00 97.69 168 PHE A O 1
ATOM 1383 N N . SER A 1 169 ? -20.079 -13.685 20.483 1.00 97.50 169 SER A N 1
ATOM 1384 C CA . SER A 1 169 ? -19.281 -14.786 19.928 1.00 97.50 169 SER A CA 1
ATOM 1385 C C . SER A 1 169 ? -19.916 -15.375 18.664 1.00 97.50 169 SER A C 1
ATOM 1387 O O . SER A 1 169 ? -19.2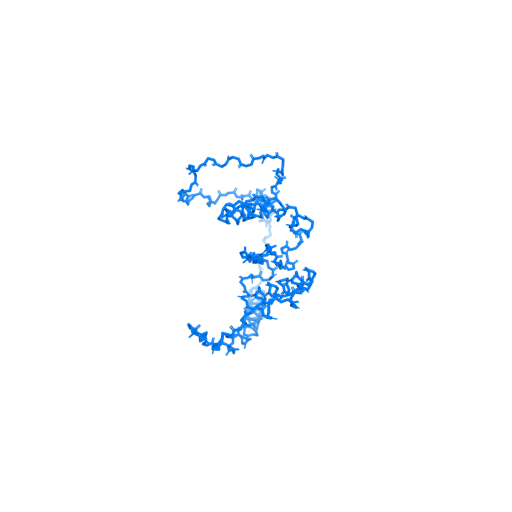14 -15.581 17.674 1.00 97.50 169 SER A O 1
ATOM 1389 N N . ALA A 1 170 ? -21.243 -15.543 18.631 1.00 97.44 170 ALA A N 1
ATOM 1390 C CA . ALA A 1 170 ? -21.967 -15.954 17.430 1.00 97.44 170 ALA A CA 1
ATOM 1391 C C . ALA A 1 170 ? -21.823 -14.939 16.284 1.00 97.44 170 ALA A C 1
ATOM 1393 O O . ALA A 1 170 ? -21.613 -15.341 15.141 1.00 97.44 170 ALA A O 1
ATOM 1394 N N . PHE A 1 171 ? -21.877 -13.633 16.570 1.00 97.25 171 PHE A N 1
ATOM 1395 C CA . PHE A 1 171 ? -21.676 -12.584 15.567 1.00 97.25 171 PHE A CA 1
ATOM 1396 C C . PHE A 1 171 ? -20.262 -12.613 14.970 1.00 97.25 171 PHE A C 1
ATOM 1398 O O . PHE A 1 171 ? -20.109 -12.530 13.749 1.00 97.25 171 PHE A O 1
ATOM 1405 N N . VAL A 1 172 ? -19.234 -12.784 15.808 1.00 95.44 172 VAL A N 1
ATOM 1406 C CA . VAL A 1 172 ? -17.842 -12.920 15.352 1.00 95.44 172 VAL A CA 1
ATOM 1407 C C . VAL A 1 172 ? -17.684 -14.169 14.486 1.00 95.44 172 VAL A C 1
ATOM 1409 O O . VAL A 1 172 ? -17.182 -14.062 13.371 1.00 95.44 172 VAL A O 1
ATOM 1412 N N . ILE A 1 173 ? -18.183 -15.329 14.931 1.00 96.19 173 ILE A N 1
ATOM 1413 C CA . ILE A 1 173 ? -18.134 -16.575 14.149 1.00 96.19 173 ILE A CA 1
ATOM 1414 C C . ILE A 1 173 ? -18.876 -16.411 12.820 1.00 96.19 173 ILE A C 1
ATOM 1416 O O . ILE A 1 173 ? -18.353 -16.802 11.782 1.00 96.19 173 ILE A O 1
ATOM 1420 N N . TYR A 1 174 ? -20.065 -15.805 12.820 1.00 95.81 174 TYR A N 1
ATOM 1421 C CA . TYR A 1 174 ? -20.847 -15.554 11.609 1.00 95.81 174 TYR A CA 1
ATOM 1422 C C . TYR A 1 174 ? -20.074 -14.701 10.597 1.00 95.81 174 TYR A C 1
ATOM 1424 O O . TYR A 1 174 ? -19.989 -15.060 9.421 1.00 95.81 174 TYR A O 1
ATOM 1432 N N . ARG A 1 175 ? -19.453 -13.606 11.058 1.00 91.50 175 ARG A N 1
ATOM 1433 C CA . ARG A 1 175 ? -18.582 -12.774 10.222 1.00 91.50 175 ARG A CA 1
ATOM 1434 C C . ARG A 1 175 ? -17.391 -13.581 9.713 1.00 91.50 175 ARG A C 1
ATOM 1436 O O . ARG A 1 175 ? -17.178 -13.608 8.507 1.00 91.50 175 ARG A O 1
ATOM 1443 N N . CYS A 1 176 ? -16.673 -14.290 10.583 1.00 90.25 176 CYS A N 1
ATOM 1444 C CA . CYS A 1 176 ? -15.542 -15.127 10.187 1.00 90.25 176 CYS A CA 1
ATOM 1445 C C . CYS A 1 176 ? -15.942 -16.187 9.154 1.00 90.25 176 CYS A C 1
ATOM 1447 O O . CYS A 1 176 ? -15.227 -16.369 8.182 1.00 90.25 176 CYS A O 1
ATOM 1449 N N . VAL A 1 177 ? -17.091 -16.852 9.295 1.00 90.38 177 VAL A N 1
ATOM 1450 C CA . VAL A 1 177 ? -17.559 -17.851 8.322 1.00 90.38 177 VAL A CA 1
ATOM 1451 C C . VAL A 1 177 ? -17.891 -17.204 6.982 1.00 90.38 177 VAL A C 1
ATOM 1453 O O . VAL A 1 177 ? -17.499 -17.745 5.954 1.00 90.38 177 VAL A O 1
ATOM 1456 N N . ILE A 1 178 ? -18.575 -16.058 6.959 1.00 88.06 178 ILE A N 1
ATOM 1457 C CA . ILE A 1 178 ? -18.864 -15.351 5.702 1.00 88.06 178 ILE A CA 1
ATOM 1458 C C . ILE A 1 178 ? -17.577 -14.899 5.014 1.00 88.06 178 ILE A C 1
ATOM 1460 O O . ILE A 1 178 ? -17.434 -15.118 3.814 1.00 88.06 178 ILE A O 1
ATOM 1464 N N . TYR A 1 179 ? -16.633 -14.332 5.765 1.00 78.69 179 TYR A N 1
ATOM 1465 C CA . TYR A 1 179 ? -15.358 -13.886 5.212 1.00 78.69 179 TYR A CA 1
ATOM 1466 C C . TYR A 1 179 ? -14.487 -15.072 4.760 1.00 78.69 179 TYR A C 1
ATOM 1468 O O . TYR A 1 179 ? -13.997 -15.078 3.639 1.00 78.69 179 TYR A O 1
ATOM 1476 N N . CYS A 1 180 ? -14.365 -16.138 5.555 1.00 73.31 180 CYS A N 1
ATOM 1477 C CA . CYS A 1 180 ? -13.521 -17.292 5.223 1.00 73.31 180 CYS A CA 1
ATOM 1478 C C . CYS A 1 180 ? -14.123 -18.230 4.163 1.00 73.31 180 CYS A C 1
ATOM 1480 O O . CYS A 1 180 ? -13.389 -18.999 3.542 1.00 73.31 180 CYS A O 1
ATOM 1482 N N . LYS A 1 181 ? -15.445 -18.221 3.947 1.00 67.75 181 LYS A N 1
ATOM 1483 C CA . LYS A 1 181 ? -16.092 -19.058 2.921 1.00 67.75 181 LYS A CA 1
ATOM 1484 C C . LYS A 1 181 ? -15.948 -18.472 1.505 1.00 67.75 181 LYS A C 1
ATOM 1486 O O . LYS A 1 181 ? -16.236 -19.187 0.547 1.00 67.75 181 LYS A O 1
ATOM 1491 N N . GLY A 1 182 ? -15.459 -17.233 1.369 1.00 56.88 182 GLY A N 1
ATOM 1492 C CA . GLY A 1 182 ? -15.194 -16.570 0.086 1.00 56.88 182 GLY A CA 1
ATOM 1493 C C . GLY A 1 182 ? -13.951 -17.060 -0.674 1.00 56.88 182 GLY A C 1
ATOM 1494 O O . GLY A 1 182 ? -13.962 -17.033 -1.900 1.00 56.88 182 GLY A O 1
ATOM 1495 N N . ASP A 1 183 ? -12.933 -17.600 0.007 1.00 56.56 183 ASP A N 1
ATOM 1496 C CA . ASP A 1 183 ? -11.574 -17.722 -0.570 1.00 56.56 183 ASP A CA 1
ATOM 1497 C C . ASP A 1 183 ? -11.093 -19.141 -0.914 1.00 56.56 183 ASP A C 1
ATOM 1499 O O . ASP A 1 183 ? -9.897 -19.403 -1.013 1.00 56.56 183 ASP A O 1
ATOM 1503 N N . ARG A 1 184 ? -11.994 -20.100 -1.157 1.00 53.28 184 ARG A N 1
ATOM 1504 C CA . ARG A 1 184 ? -11.586 -21.463 -1.576 1.00 53.28 184 ARG A CA 1
ATOM 1505 C C . ARG A 1 184 ? -11.798 -21.797 -3.053 1.00 53.28 184 ARG A C 1
ATOM 1507 O O . ARG A 1 184 ? -11.949 -22.967 -3.394 1.00 53.28 184 ARG A O 1
ATOM 1514 N N . ARG A 1 185 ? -11.795 -20.816 -3.958 1.00 51.72 185 ARG A N 1
ATOM 1515 C CA . ARG A 1 185 ? -11.798 -21.091 -5.410 1.00 51.72 185 ARG A CA 1
ATOM 1516 C C . ARG A 1 185 ? -10.748 -20.288 -6.171 1.00 51.72 185 ARG A C 1
ATOM 1518 O O . ARG A 1 185 ? -11.110 -19.435 -6.969 1.00 51.72 185 ARG A O 1
ATOM 1525 N N . ALA A 1 186 ? -9.471 -20.610 -5.971 1.00 49.12 186 ALA A N 1
ATOM 1526 C CA . ALA A 1 186 ? -8.436 -20.436 -6.997 1.00 49.12 186 ALA A CA 1
ATOM 1527 C C . ALA A 1 186 ? -7.099 -21.058 -6.565 1.00 49.12 186 ALA A C 1
ATOM 1529 O O . ALA A 1 186 ? -6.064 -20.402 -6.514 1.00 49.12 186 ALA A O 1
ATOM 1530 N N . GLU A 1 187 ? -7.108 -22.363 -6.312 1.00 48.97 187 GLU A N 1
ATOM 1531 C CA . GLU A 1 187 ? -5.930 -23.187 -6.564 1.00 48.97 187 GLU A CA 1
ATOM 1532 C C . GLU A 1 187 ? -5.762 -23.261 -8.093 1.00 48.97 187 GLU A C 1
ATOM 1534 O O . GLU A 1 187 ? -6.207 -24.201 -8.742 1.00 48.97 187 GLU A O 1
ATOM 1539 N N . TYR A 1 188 ? -5.225 -22.201 -8.701 1.00 51.91 188 TYR A N 1
ATOM 1540 C CA . TYR A 1 188 ? -4.801 -22.230 -10.097 1.00 51.91 188 TYR A CA 1
ATOM 1541 C C . TYR A 1 188 ? -3.285 -22.220 -10.119 1.00 51.91 188 TYR A C 1
ATOM 1543 O O . TYR A 1 188 ? -2.628 -21.188 -9.998 1.00 51.91 188 TYR A O 1
ATOM 1551 N N . THR A 1 189 ? -2.767 -23.436 -10.249 1.00 52.12 189 THR A N 1
ATOM 1552 C CA . THR A 1 189 ? -1.495 -23.786 -10.871 1.00 52.12 189 THR A CA 1
ATOM 1553 C C . THR A 1 189 ? -0.980 -22.671 -11.785 1.00 52.12 189 THR A C 1
ATOM 1555 O O . THR A 1 189 ? -1.459 -22.506 -12.910 1.00 52.12 189 THR A O 1
ATOM 1558 N N . MET A 1 190 ? 0.010 -21.909 -11.318 1.00 56.31 190 MET A N 1
ATOM 1559 C CA . MET A 1 190 ? 0.835 -21.100 -12.208 1.00 56.31 190 MET A CA 1
ATOM 1560 C C . MET A 1 190 ? 1.668 -22.072 -13.042 1.00 56.31 190 MET A C 1
ATOM 1562 O O . MET A 1 190 ? 2.692 -22.582 -12.596 1.00 56.31 190 MET A O 1
ATOM 1566 N N . GLY A 1 191 ? 1.168 -22.387 -14.236 1.00 53.34 191 GLY A N 1
ATOM 1567 C CA . GLY A 1 191 ? 1.932 -23.085 -15.254 1.00 53.34 191 GLY A CA 1
ATOM 1568 C C . GLY A 1 191 ? 3.117 -22.218 -15.653 1.00 53.34 191 GLY A C 1
ATOM 1569 O O . GLY A 1 191 ? 2.954 -21.204 -16.327 1.00 53.34 191 GLY A O 1
ATOM 1570 N N . THR A 1 192 ? 4.308 -22.619 -15.232 1.00 52.16 192 THR A N 1
ATOM 1571 C CA . THR A 1 192 ? 5.562 -22.154 -15.807 1.00 52.16 192 THR A CA 1
ATOM 1572 C C . THR A 1 192 ? 5.623 -22.639 -17.252 1.00 52.16 192 THR A C 1
ATOM 1574 O O . THR A 1 192 ? 5.749 -23.833 -17.522 1.00 52.16 192 THR A O 1
ATOM 1577 N N . ARG A 1 193 ? 5.513 -21.719 -18.210 1.00 50.41 193 ARG A N 1
ATOM 1578 C CA . ARG A 1 193 ? 6.038 -21.951 -19.555 1.00 50.41 193 ARG A CA 1
ATOM 1579 C C . ARG A 1 193 ? 7.315 -21.139 -19.693 1.00 50.41 193 ARG A C 1
ATOM 1581 O O . ARG A 1 193 ? 7.265 -19.913 -19.647 1.00 50.41 193 ARG A O 1
ATOM 1588 N N . MET A 1 194 ? 8.424 -21.876 -19.748 1.00 52.09 194 MET A N 1
ATOM 1589 C CA . MET A 1 194 ? 9.695 -21.425 -20.315 1.00 52.09 194 MET A CA 1
ATOM 1590 C C . MET A 1 194 ? 9.534 -21.189 -21.815 1.00 52.09 194 MET A C 1
ATOM 1592 O O . MET A 1 194 ? 8.722 -21.922 -22.431 1.00 52.09 194 MET A O 1
#

Sequence (194 aa):
MKHNASGWKSYFFRNKDTVRIAAETFADSLRQRQSRGQCDDDLLIFLSADDHTWTSLGAVTKRYLSDDVVSAVTSNAESYFEKEDYLNGIRYMVDSYTTLLKGEPLNLNSGWSFDLQEILPSRKYATKFRPSWDFHDYFQNITGWHWPIPHWAVIVIGVVLLLLLLAFSAFVIYRCVIYCKGDRRAEYTMGTRM